Protein AF-0000000068941018 (afdb_homodimer)

Secondary structure (DSSP, 8-state):
---TTTT-PPPP-EEE-TTSTTPPPPP--TTT----HHHHHHHHHHHHHHHTTS---GGG--SEESEEE--TT--TT-TTSSS---HHHHHHHHHHHHHHHH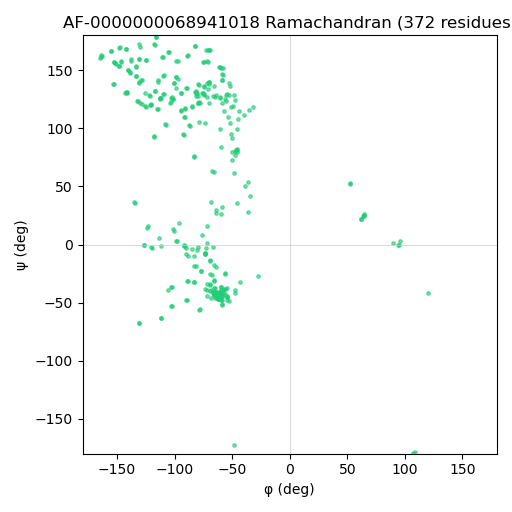HHHHT---EEEEEEEEEEEE--SEEEEEEEEEEETTTTEEEEEEEEEEEETTTEEEEEEEEEPP-TT-----S-------------/---TTTT-PPPP-EEE-TTSTTPPPPP--TTT----HHHHHHHHHHHHHHHTTS---GGG--SEESEEE--TT--TTGGGSSS---HHHHHHHHHHHHHHHHHHHHT---EEEEEEEEEEEE--SEEEEEEEEEEETTTTEEEEEEEEEEEETTTEEEEEEEEEPPPTT-----S-------------

Sequence (376 aa):
MVTRWNRWVEPAFLLWKPEDPDYERPVYDPEKAKFTAQEELDRMREQVNQSDGFDIDFDYYRCVFNYHRAYLDDGEFGEFGDEPETTEDFLKRLSQKSLEDYNLNEKRKFEFVRVVKSNFHFSAGLMFLITFEVIDPYDSEIKPFQARVRYLNDTFTEYVFCRPKPNAGVEYFGNAKTDVEKGFKKQRMVTRWNRWVEPAFLLWKPEDPDYERPVYDPEKAKFTAQEELDRMREQVNQSDGFDIDFDYYRCVFNYHRAYLDDGEFGEFGDEPETTEDFLKRLSQKSLEDYNLNEKRKFEFVRVVKSNFHFSAGLMFLITFEVIDPYDSEIKPFQARVRYLNDTFTEYVFCRPKPNAGVEYFGNAKTDVEKGFKKQR

pLDDT: mean 81.41, std 24.15, range [17.72, 98.62]

InterPro domains:
  IPR006462 Protein MS5 [PTHR31260] (37-171)
  IPR006525 Cystatin-related, plant [TIGR01638] (83-167)
  IPR046350 Cystatin superfamily [SSF54403] (83-154)

Nearest PDB structures (foldseek):
  6xg8-assembly1_A  TM=4.870E-01  e=1.181E+00  Acetivibrio thermocellus ATCC 27405
  8h2i-assembly1_bQ  TM=2.586E-01  e=3.454E+00  Paramecium bursaria Chlorella virus 1
  6ncl-assembly1_a5  TM=2.273E-01  e=2.415E+00  Paramecium bursaria Chlorella virus 1
  8ao0-assembly1_A  TM=5.640E-01  e=2.017E+00  synthetic construct
  6ncl-assembly1_a5  TM=3.817E-01  e=2.017E+00  Paramecium bursaria Chlorella virus 1

Radius of gyration: 23.77 Å; Cα contacts (8 Å, |Δi|>4): 647; chains: 2; bounding box: 55×66×74 Å

Structure (mmCIF, N/CA/C/O backbone):
data_AF-0000000068941018-model_v1
#
loop_
_entity.id
_entity.type
_entity.pdbx_description
1 polymer 'BnaC03g47000D protein'
#
loop_
_atom_site.group_PDB
_atom_site.id
_atom_site.type_symbol
_atom_site.label_atom_id
_atom_site.label_alt_id
_atom_site.label_comp_id
_atom_site.label_asym_id
_atom_site.label_entity_id
_atom_site.label_seq_id
_atom_site.pdbx_PDB_ins_code
_atom_site.Cartn_x
_atom_site.Cartn_y
_atom_site.Cartn_z
_atom_site.occupancy
_atom_site.B_iso_or_equiv
_atom_site.auth_seq_id
_atom_site.auth_comp_id
_atom_site.auth_asym_id
_atom_site.auth_atom_id
_atom_site.pdbx_PDB_model_num
ATOM 1 N N . MET A 1 1 ? 11.914 -6.258 18.5 1 17.72 1 MET A N 1
ATOM 2 C CA . MET A 1 1 ? 12.344 -5.879 17.156 1 17.72 1 MET A CA 1
ATOM 3 C C . MET A 1 1 ? 11.148 -5.504 16.297 1 17.72 1 MET A C 1
ATOM 5 O O . MET A 1 1 ? 10.172 -6.254 16.203 1 17.72 1 MET A O 1
ATOM 9 N N . VAL A 1 2 ? 10.656 -4.258 16.078 1 24.27 2 VAL A N 1
ATOM 10 C CA . VAL A 1 2 ? 9.484 -3.676 15.438 1 24.27 2 VAL A CA 1
ATOM 11 C C . VAL A 1 2 ? 9.328 -4.242 14.031 1 24.27 2 VAL A C 1
ATOM 13 O O . VAL A 1 2 ? 10.281 -4.223 13.242 1 24.27 2 VAL A O 1
ATOM 16 N N . THR A 1 3 ? 8.656 -5.164 13.711 1 28.23 3 THR A N 1
ATOM 17 C CA . THR A 1 3 ? 8.367 -5.801 12.43 1 28.23 3 THR A CA 1
ATOM 18 C C . THR A 1 3 ? 8.078 -4.754 11.359 1 28.23 3 THR A C 1
ATOM 20 O O . THR A 1 3 ? 7.344 -3.797 11.602 1 28.23 3 THR A O 1
ATOM 23 N N . ARG A 1 4 ? 8.969 -4.5 10.375 1 30.64 4 ARG A N 1
ATOM 24 C CA . ARG A 1 4 ? 9.352 -3.438 9.461 1 30.64 4 ARG A CA 1
ATOM 25 C C . ARG A 1 4 ? 8.156 -2.955 8.641 1 30.64 4 ARG A C 1
ATOM 27 O O . ARG A 1 4 ? 8.18 -1.851 8.094 1 30.64 4 ARG A O 1
ATOM 34 N N . TRP A 1 5 ? 7.305 -3.857 8.266 1 31.17 5 TRP A N 1
ATOM 35 C CA . TRP A 1 5 ? 6.414 -3.395 7.207 1 31.17 5 TRP A CA 1
ATOM 36 C C . TRP A 1 5 ? 5.406 -2.383 7.746 1 31.17 5 TRP A C 1
ATOM 38 O O . TRP A 1 5 ? 4.789 -1.641 6.977 1 31.17 5 TRP A O 1
ATOM 48 N N . ASN A 1 6 ? 4.707 -2.625 9.055 1 40.62 6 ASN A N 1
ATOM 49 C CA . ASN A 1 6 ? 3.684 -1.731 9.586 1 40.62 6 ASN A CA 1
ATOM 50 C C . ASN A 1 6 ? 4.082 -0.267 9.43 1 40.62 6 ASN A C 1
ATOM 52 O O . ASN A 1 6 ? 3.266 0.629 9.656 1 40.62 6 ASN A O 1
ATOM 56 N N . ARG A 1 7 ? 5.336 -0.063 9.508 1 43.78 7 ARG A N 1
ATOM 57 C CA . ARG A 1 7 ? 5.941 1.238 9.766 1 43.78 7 ARG A CA 1
ATOM 58 C C . ARG A 1 7 ? 6.109 2.031 8.477 1 43.78 7 ARG A C 1
ATOM 60 O O . ARG A 1 7 ? 6.641 3.145 8.492 1 43.78 7 ARG A O 1
ATOM 67 N N . TRP A 1 8 ? 5.754 1.367 7.285 1 57.47 8 TRP A N 1
ATOM 68 C CA . TRP A 1 8 ? 6.531 2.23 6.402 1 57.47 8 TRP A CA 1
ATOM 69 C C . TRP A 1 8 ? 5.633 2.916 5.379 1 57.47 8 TRP A C 1
ATOM 71 O O . TRP A 1 8 ? 4.539 2.43 5.082 1 57.47 8 TRP A O 1
ATOM 81 N N . VAL A 1 9 ? 5.59 3.947 5.363 1 76.25 9 VAL A N 1
ATOM 82 C CA . VAL A 1 9 ? 5.125 4.77 4.25 1 76.25 9 VAL A CA 1
ATOM 83 C C . VAL A 1 9 ? 5.953 4.469 3.002 1 76.25 9 VAL A C 1
ATOM 85 O O . VAL A 1 9 ? 7.02 3.857 3.092 1 76.25 9 VAL A O 1
ATOM 88 N N . GLU A 1 10 ? 5.312 4.676 1.894 1 82.12 10 GLU A N 1
ATOM 89 C CA . GLU A 1 10 ? 6.047 4.543 0.638 1 82.12 10 GLU A CA 1
ATOM 90 C C . GLU A 1 10 ? 7.32 5.379 0.651 1 82.12 10 GLU A C 1
ATOM 92 O O . GLU A 1 10 ? 7.328 6.504 1.16 1 82.12 10 GLU A O 1
ATOM 97 N N . PRO A 1 11 ? 8.359 4.688 0.135 1 82.81 11 PRO A N 1
ATOM 98 C CA . PRO A 1 11 ? 9.5 5.578 -0.097 1 82.81 11 PRO A CA 1
ATOM 99 C C . PRO A 1 11 ? 9.172 6.707 -1.073 1 82.81 11 PRO A C 1
ATOM 101 O O . PRO A 1 11 ? 8.328 6.539 -1.958 1 82.81 11 PRO A O 1
ATOM 104 N N . ALA A 1 12 ? 9.906 7.766 -0.828 1 90.94 12 ALA A N 1
ATOM 105 C CA . ALA A 1 12 ? 9.742 8.867 -1.772 1 90.94 12 ALA A CA 1
ATOM 106 C C . ALA A 1 12 ? 10.336 8.516 -3.133 1 90.94 12 ALA A C 1
ATOM 108 O O . ALA A 1 12 ? 11.398 7.902 -3.213 1 90.94 12 ALA A O 1
ATOM 109 N N . PHE A 1 13 ? 9.625 8.922 -4.133 1 90.62 13 PHE A N 1
ATOM 110 C CA . PHE A 1 13 ? 10.164 8.766 -5.477 1 90.62 13 PHE A CA 1
ATOM 111 C C . PHE A 1 13 ? 9.719 9.914 -6.379 1 90.62 13 PHE A C 1
ATOM 113 O O . PHE A 1 13 ? 8.734 10.594 -6.086 1 90.62 13 PHE A O 1
ATOM 120 N N . LEU A 1 14 ? 10.484 10.117 -7.398 1 92.19 14 LEU A N 1
ATOM 121 C CA . LEU A 1 14 ? 10.289 11.242 -8.312 1 92.19 14 LEU A CA 1
ATOM 122 C C . LEU A 1 14 ? 9.203 10.922 -9.336 1 92.19 14 LEU A C 1
ATOM 124 O O . LEU A 1 14 ? 9.188 9.836 -9.914 1 92.19 14 LEU A O 1
ATOM 128 N N . LEU A 1 15 ? 8.258 11.859 -9.523 1 90.06 15 LEU A N 1
ATOM 129 C CA . LEU A 1 15 ? 7.234 11.734 -10.555 1 90.06 15 LEU A CA 1
ATOM 130 C C . LEU A 1 15 ? 7.551 12.617 -11.75 1 90.06 15 LEU A C 1
ATOM 132 O O . LEU A 1 15 ? 7.578 12.148 -12.891 1 90.06 15 LEU A O 1
ATOM 136 N N . TRP A 1 16 ? 7.777 13.945 -11.398 1 91.69 16 TRP A N 1
ATOM 137 C CA . TRP A 1 16 ? 8.078 14.891 -12.477 1 91.69 16 TRP A CA 1
ATOM 138 C C . TRP A 1 16 ? 9.195 15.844 -12.062 1 91.69 16 TRP A C 1
ATOM 140 O O . TRP A 1 16 ? 9.273 16.266 -10.906 1 91.69 16 TRP A O 1
ATOM 150 N N . LYS A 1 17 ? 9.953 16.203 -13.109 1 93.62 17 LYS A N 1
ATOM 151 C CA . LYS A 1 17 ? 10.93 17.281 -13.016 1 93.62 17 LYS A CA 1
ATOM 152 C C . LYS A 1 17 ? 10.484 18.5 -13.828 1 93.62 17 LYS A C 1
ATOM 154 O O . LYS A 1 17 ? 9.617 18.391 -14.695 1 93.62 17 LYS A O 1
ATOM 159 N N . PRO A 1 18 ? 11.109 19.625 -13.477 1 93.25 18 PRO A N 1
ATOM 160 C CA . PRO A 1 18 ? 10.695 20.844 -14.172 1 93.25 18 PRO A CA 1
ATOM 161 C C . PRO A 1 18 ? 10.828 20.719 -15.688 1 93.25 18 PRO A C 1
ATOM 163 O O . PRO A 1 18 ? 10.047 21.328 -16.422 1 93.25 18 PRO A O 1
ATOM 166 N N . GLU A 1 19 ? 11.664 19.891 -16.188 1 93.5 19 GLU A N 1
ATOM 167 C CA . GLU A 1 19 ? 11.914 19.781 -17.625 1 93.5 19 GLU A CA 1
ATOM 168 C C . GLU A 1 19 ? 10.969 18.797 -18.281 1 93.5 19 GLU A C 1
ATOM 170 O O . GLU A 1 19 ? 10.914 18.703 -19.516 1 93.5 19 GLU A O 1
ATOM 175 N N . ASP A 1 20 ? 10.25 18.078 -17.516 1 92.5 20 ASP A N 1
ATOM 176 C CA . ASP A 1 20 ? 9.383 17.047 -18.062 1 92.5 20 ASP A CA 1
ATOM 177 C C . ASP A 1 20 ? 8.141 17.656 -18.719 1 92.5 20 ASP A C 1
ATOM 179 O O . ASP A 1 20 ? 7.656 18.703 -18.281 1 92.5 20 ASP A O 1
ATOM 183 N N . PRO A 1 21 ? 7.617 16.812 -19.625 1 87.69 21 PRO A N 1
ATOM 184 C CA . PRO A 1 21 ? 6.348 17.266 -20.203 1 87.69 21 PRO A CA 1
ATOM 185 C C . PRO A 1 21 ? 5.191 17.188 -19.203 1 87.69 21 PRO A C 1
ATOM 187 O O . PRO A 1 21 ? 5.188 16.344 -18.312 1 87.69 21 PRO A O 1
ATOM 190 N N . ASP A 1 22 ? 4.398 18.141 -19.062 1 86.25 22 ASP A N 1
ATOM 191 C CA . ASP A 1 22 ? 3.186 18.156 -18.25 1 86.25 22 ASP A CA 1
ATOM 192 C C . ASP A 1 22 ? 3.484 18.609 -16.828 1 86.25 22 ASP A C 1
ATOM 194 O O . ASP A 1 22 ? 2.674 18.406 -15.922 1 86.25 22 ASP A O 1
ATOM 198 N N . TYR A 1 23 ? 4.812 18.922 -16.656 1 90.88 23 TYR A N 1
ATOM 199 C CA . TYR A 1 23 ? 5.207 19.438 -15.359 1 90.88 23 TYR A CA 1
ATOM 200 C C . TYR A 1 23 ? 4.293 20.578 -14.914 1 90.88 23 TYR A C 1
ATOM 202 O O . TYR A 1 23 ? 4.105 21.547 -15.648 1 90.88 23 TYR A O 1
ATOM 210 N N . GLU A 1 24 ? 3.611 20.328 -13.75 1 89.31 24 GLU A N 1
ATOM 211 C CA . GLU A 1 24 ? 2.902 21.391 -13.055 1 89.31 24 GLU A CA 1
ATOM 212 C C . GLU A 1 24 ? 3.672 21.859 -11.82 1 89.31 24 GLU A C 1
ATOM 214 O O . GLU A 1 24 ? 3.908 21.062 -10.906 1 89.31 24 GLU A O 1
ATOM 219 N N . ARG A 1 25 ? 3.93 23.016 -11.844 1 89.75 25 ARG A N 1
ATOM 220 C CA . ARG A 1 25 ? 4.766 23.578 -10.789 1 89.75 25 ARG A CA 1
ATOM 221 C C . ARG A 1 25 ? 4.059 23.5 -9.438 1 89.75 25 ARG A C 1
ATOM 223 O O . ARG A 1 25 ? 2.959 24.031 -9.281 1 89.75 25 ARG A O 1
ATOM 230 N N . PRO A 1 26 ? 4.77 22.922 -8.5 1 90.56 26 PRO A N 1
ATOM 231 C CA . PRO A 1 26 ? 4.207 22.969 -7.145 1 90.56 26 PRO A CA 1
ATOM 232 C C . PRO A 1 26 ? 4.5 24.281 -6.422 1 90.56 26 PRO A C 1
ATOM 234 O O . PRO A 1 26 ? 5.215 25.125 -6.949 1 90.56 26 PRO A O 1
ATOM 237 N N . VAL A 1 27 ? 3.859 24.438 -5.273 1 89.94 27 VAL A N 1
ATOM 238 C CA . VAL A 1 27 ? 4.145 25.594 -4.434 1 89.94 27 VAL A CA 1
ATOM 239 C C . VAL A 1 27 ? 5.445 25.375 -3.668 1 89.94 27 VAL A C 1
ATOM 241 O O . VAL A 1 27 ? 5.594 24.359 -2.963 1 89.94 27 VAL A O 1
ATOM 244 N N . TYR A 1 28 ? 6.391 26.328 -3.906 1 92.94 28 TYR A N 1
ATOM 245 C CA . TYR A 1 28 ? 7.637 26.25 -3.152 1 92.94 28 TYR A CA 1
ATOM 246 C C . TYR A 1 28 ? 8.211 27.625 -2.889 1 92.94 28 TYR A C 1
ATOM 248 O O . TYR A 1 28 ? 7.723 28.625 -3.428 1 92.94 28 TYR A O 1
ATOM 256 N N . ASP A 1 29 ? 9.234 27.703 -2.029 1 94.88 29 ASP A N 1
ATOM 257 C CA . ASP A 1 29 ? 10.016 28.906 -1.743 1 94.88 29 ASP A CA 1
ATOM 258 C C . ASP A 1 29 ? 11.234 29 -2.658 1 94.88 29 ASP A C 1
ATOM 260 O O . ASP A 1 29 ? 12.164 28.203 -2.539 1 94.88 29 ASP A O 1
ATOM 264 N N . PRO A 1 30 ? 11.305 30.031 -3.504 1 94.12 30 PRO A N 1
ATOM 265 C CA . PRO A 1 30 ? 12.422 30.125 -4.449 1 94.12 30 PRO A CA 1
ATOM 266 C C . PRO A 1 30 ? 13.773 30.297 -3.752 1 94.12 30 PRO A C 1
ATOM 268 O O . PRO A 1 30 ? 14.805 29.938 -4.312 1 94.12 30 PRO A O 1
ATOM 271 N N . GLU A 1 31 ? 13.766 30.703 -2.59 1 95.44 31 GLU A N 1
ATOM 272 C CA . GLU A 1 31 ? 15.016 30.875 -1.852 1 95.44 31 GLU A CA 1
ATOM 273 C C . GLU A 1 31 ? 15.508 29.547 -1.283 1 95.44 31 GLU A C 1
ATOM 275 O O . GLU A 1 31 ? 16.688 29.391 -0.978 1 95.44 31 GLU A O 1
ATOM 280 N N . LYS A 1 32 ? 14.609 28.562 -1.2 1 94.38 32 LYS A N 1
ATOM 281 C CA . LYS A 1 32 ? 14.945 27.266 -0.626 1 94.38 32 LYS A CA 1
ATOM 282 C C . LYS A 1 32 ? 15.164 26.219 -1.718 1 94.38 32 LYS A C 1
ATOM 284 O O . LYS A 1 32 ? 16.062 25.375 -1.606 1 94.38 32 LYS A O 1
ATOM 289 N N . ALA A 1 33 ? 14.422 26.344 -2.674 1 93.12 33 ALA A N 1
ATOM 290 C CA . ALA A 1 33 ? 14.367 25.312 -3.703 1 93.12 33 ALA A CA 1
ATOM 291 C C . ALA A 1 33 ? 15.492 25.484 -4.719 1 93.12 33 ALA A C 1
ATOM 293 O O . ALA A 1 33 ? 15.25 25.938 -5.844 1 93.12 33 ALA A O 1
ATOM 294 N N . LYS A 1 34 ? 16.75 25.125 -4.371 1 93.81 34 LYS A N 1
ATOM 295 C CA . LYS A 1 34 ? 17.922 25.375 -5.203 1 93.81 34 LYS A CA 1
ATOM 296 C C . LYS A 1 34 ? 18.672 24.062 -5.492 1 93.81 34 LYS A C 1
ATOM 298 O O . LYS A 1 34 ? 19.781 24.094 -6.031 1 93.81 34 LYS A O 1
ATOM 303 N N . PHE A 1 35 ? 18.062 22.969 -5.23 1 95.5 35 PHE A N 1
ATOM 304 C CA . PHE A 1 35 ? 18.734 21.688 -5.32 1 95.5 35 PHE A CA 1
ATOM 305 C C . PHE A 1 35 ? 18.453 21.016 -6.664 1 95.5 35 PHE A C 1
ATOM 307 O O . PHE A 1 35 ? 17.484 21.359 -7.344 1 95.5 35 PHE A O 1
ATOM 314 N N . THR A 1 36 ? 19.375 20.094 -6.996 1 96.44 36 THR A N 1
ATOM 315 C CA . THR A 1 36 ? 19.109 19.234 -8.141 1 96.44 36 THR A CA 1
ATOM 316 C C . THR A 1 36 ? 17.984 18.25 -7.82 1 96.44 36 THR A C 1
ATOM 318 O O . THR A 1 36 ? 17.625 18.062 -6.656 1 96.44 36 THR A O 1
ATOM 321 N N . ALA A 1 37 ? 17.531 17.641 -8.844 1 95.06 37 ALA A N 1
ATOM 322 C CA . ALA A 1 37 ? 16.453 16.672 -8.672 1 95.06 37 ALA A CA 1
ATOM 323 C C . ALA A 1 37 ? 16.875 15.547 -7.727 1 95.06 37 ALA A C 1
ATOM 325 O O . ALA A 1 37 ? 16.094 15.109 -6.875 1 95.06 37 ALA A O 1
ATOM 326 N N . GLN A 1 38 ? 18.062 15.18 -7.902 1 96.06 38 GLN A N 1
ATOM 327 C CA . GLN A 1 38 ? 18.562 14.094 -7.055 1 96.06 38 GLN A CA 1
ATOM 328 C C . GLN A 1 38 ? 18.703 14.555 -5.605 1 96.06 38 GLN A C 1
ATOM 330 O O . GLN A 1 38 ? 18.344 13.82 -4.68 1 96.06 38 GLN A O 1
ATOM 335 N N . GLU A 1 39 ? 19.125 15.672 -5.426 1 97.56 39 GLU A N 1
ATOM 336 C CA . GLU A 1 39 ? 19.25 16.219 -4.078 1 97.56 39 GLU A CA 1
ATOM 337 C C . GLU A 1 39 ? 17.891 16.391 -3.42 1 97.56 39 GLU A C 1
ATOM 339 O O . GLU A 1 39 ? 17.734 16.172 -2.217 1 97.56 39 GLU A O 1
ATOM 344 N N . GLU A 1 40 ? 16.938 16.875 -4.176 1 97.62 40 GLU A N 1
ATOM 345 C CA . GLU A 1 40 ? 15.586 16.984 -3.662 1 97.62 40 GLU A CA 1
ATOM 346 C C . GLU A 1 40 ? 15.039 15.633 -3.232 1 97.62 40 GLU A C 1
ATOM 348 O O . GLU A 1 40 ? 14.43 15.508 -2.168 1 97.62 40 GLU A O 1
ATOM 353 N N . LEU A 1 41 ? 15.266 14.672 -4.008 1 95.88 41 LEU A N 1
ATOM 354 C CA . LEU A 1 41 ? 14.812 13.328 -3.682 1 95.88 41 LEU A CA 1
ATOM 355 C C . LEU A 1 41 ? 15.461 12.828 -2.395 1 95.88 41 LEU A C 1
ATOM 357 O O . LEU A 1 41 ? 14.773 12.297 -1.518 1 95.88 41 LEU A O 1
ATOM 361 N N . ASP A 1 42 ? 16.719 13.016 -2.305 1 96.06 42 ASP A N 1
ATOM 362 C CA . ASP A 1 42 ? 17.438 12.578 -1.111 1 96.06 42 ASP A CA 1
ATOM 363 C C . ASP A 1 42 ? 16.906 13.273 0.137 1 96.06 42 ASP A C 1
ATOM 365 O O . ASP A 1 42 ? 16.734 12.648 1.185 1 96.06 42 ASP A O 1
ATOM 369 N N . ARG A 1 43 ? 16.672 14.484 0 1 96.88 43 ARG A N 1
ATOM 370 C CA . ARG A 1 43 ? 16.156 15.266 1.118 1 96.88 43 ARG A CA 1
ATOM 371 C C . ARG A 1 43 ? 14.766 14.789 1.521 1 96.88 43 ARG A C 1
ATOM 373 O O . ARG A 1 43 ? 14.469 14.656 2.711 1 96.88 43 ARG A O 1
ATOM 380 N N . MET A 1 44 ? 13.977 14.602 0.55 1 95.94 44 MET A N 1
ATOM 381 C CA . MET A 1 44 ? 12.633 14.109 0.869 1 95.94 44 MET A CA 1
ATOM 382 C C . MET A 1 44 ? 12.703 12.742 1.534 1 95.94 44 MET A C 1
ATOM 384 O O . MET A 1 44 ? 12 12.492 2.52 1 95.94 44 MET A O 1
ATOM 388 N N . ARG A 1 45 ? 13.477 11.898 1.013 1 92.69 45 ARG A N 1
ATOM 389 C CA . ARG A 1 45 ? 13.633 10.578 1.608 1 92.69 45 ARG A CA 1
ATOM 390 C C . ARG A 1 45 ? 14.078 10.68 3.062 1 92.69 45 ARG A C 1
ATOM 392 O O . ARG A 1 45 ? 13.586 9.953 3.924 1 92.69 45 ARG A O 1
ATOM 399 N N . GLU A 1 46 ? 15 11.562 3.301 1 94 46 GLU A N 1
ATOM 400 C CA . GLU A 1 46 ? 15.461 11.781 4.668 1 94 46 GLU A CA 1
ATOM 401 C C . GLU A 1 46 ? 14.328 12.25 5.566 1 94 46 GLU A C 1
ATOM 403 O O . GLU A 1 46 ? 14.133 11.727 6.664 1 94 46 GLU A O 1
ATOM 408 N N . GLN A 1 47 ? 13.609 13.172 5.117 1 94.12 47 GLN A N 1
ATOM 409 C CA . GLN A 1 47 ? 12.5 13.711 5.902 1 94.12 47 GLN A CA 1
ATOM 410 C C . GLN A 1 47 ? 11.422 12.656 6.133 1 94.12 47 GLN A C 1
ATOM 412 O O . GLN A 1 47 ? 10.867 12.562 7.23 1 94.12 47 GLN A O 1
ATOM 417 N N . VAL A 1 48 ? 11.133 11.898 5.137 1 92.19 48 VAL A N 1
ATOM 418 C CA . VAL A 1 48 ? 10.148 10.828 5.254 1 92.19 48 VAL A CA 1
ATOM 419 C C . VAL A 1 48 ? 10.625 9.805 6.281 1 92.19 48 VAL A C 1
ATOM 421 O O . VAL A 1 48 ? 9.867 9.406 7.168 1 92.19 48 VAL A O 1
ATOM 424 N N . ASN A 1 49 ? 11.812 9.43 6.195 1 87.75 49 ASN A N 1
ATOM 425 C CA . ASN A 1 49 ? 12.352 8.422 7.098 1 87.75 49 ASN A CA 1
ATOM 426 C C . ASN A 1 49 ? 12.383 8.914 8.539 1 87.75 49 ASN A C 1
ATOM 428 O O . ASN A 1 49 ? 12.117 8.148 9.469 1 87.75 49 ASN A O 1
ATOM 432 N N . GLN A 1 50 ? 12.688 10.156 8.727 1 88.12 50 GLN A N 1
ATOM 433 C CA . GLN A 1 50 ? 12.852 10.703 10.062 1 88.12 50 GLN A CA 1
ATOM 434 C C . GLN A 1 50 ? 11.5 10.945 10.734 1 88.12 50 GLN A C 1
ATOM 436 O O . GLN A 1 50 ? 11.406 10.945 11.961 1 88.12 50 GLN A O 1
ATOM 441 N N . SER A 1 51 ? 10.5 11.078 9.961 1 91.56 51 SER A N 1
ATOM 442 C CA . SER A 1 51 ? 9.242 11.516 10.547 1 91.56 51 SER A CA 1
ATOM 443 C C . SER A 1 51 ? 8.102 10.562 10.203 1 91.56 51 SER A C 1
ATOM 445 O O . SER A 1 51 ? 6.938 10.859 10.461 1 91.56 51 SER A O 1
ATOM 447 N N . ASP A 1 52 ? 8.438 9.547 9.461 1 88.69 52 ASP A N 1
ATOM 448 C CA . ASP A 1 52 ? 7.43 8.625 8.938 1 88.69 52 ASP A CA 1
ATOM 449 C C . ASP A 1 52 ? 6.488 9.328 7.969 1 88.69 52 ASP A C 1
ATOM 451 O O . ASP A 1 52 ? 5.293 9.031 7.93 1 88.69 52 ASP A O 1
ATOM 455 N N . GLY A 1 53 ? 7.012 10.359 7.395 1 93 53 GLY A N 1
ATOM 456 C CA . GLY A 1 53 ? 6.277 11.039 6.34 1 93 53 GLY A CA 1
ATOM 457 C C . GLY A 1 53 ? 5.469 12.219 6.844 1 93 53 GLY A C 1
ATOM 458 O O . GLY A 1 53 ? 4.906 12.977 6.047 1 93 53 GLY A O 1
ATOM 459 N N . PHE A 1 54 ? 5.512 12.469 8.125 1 95.62 54 PHE A N 1
ATOM 460 C CA . PHE A 1 54 ? 4.617 13.477 8.688 1 95.62 54 PHE A CA 1
ATOM 461 C C . PHE A 1 54 ? 5.195 14.875 8.523 1 95.62 54 PHE A C 1
ATOM 463 O O . PHE A 1 54 ? 4.453 15.852 8.453 1 95.62 54 PHE A O 1
ATOM 470 N N . ASP A 1 55 ? 6.473 14.961 8.555 1 95.5 55 ASP A N 1
ATOM 471 C CA . ASP A 1 55 ? 7.121 16.266 8.539 1 95.5 55 ASP A CA 1
ATOM 472 C C . ASP A 1 55 ? 8 16.438 7.305 1 95.5 55 ASP A C 1
ATOM 474 O O . ASP A 1 55 ? 9.188 16.094 7.328 1 95.5 55 ASP A O 1
ATOM 478 N N . ILE A 1 56 ? 7.406 17 6.293 1 96.38 56 ILE A N 1
ATOM 479 C CA . ILE A 1 56 ? 8.094 17.281 5.039 1 96.38 56 ILE A CA 1
ATOM 480 C C . ILE A 1 56 ? 8.023 18.781 4.73 1 96.38 56 ILE A C 1
ATOM 482 O O . ILE A 1 56 ? 6.941 19.375 4.777 1 96.38 56 ILE A O 1
ATOM 486 N N . ASP A 1 57 ? 9.125 19.328 4.484 1 96.56 57 ASP A N 1
ATOM 487 C CA . ASP A 1 57 ? 9.164 20.734 4.094 1 96.56 57 ASP A CA 1
ATOM 488 C C . ASP A 1 57 ? 9.117 20.891 2.574 1 96.56 57 ASP A C 1
ATOM 490 O O . ASP A 1 57 ? 10.156 20.969 1.921 1 96.56 57 ASP A O 1
ATOM 494 N N . PHE A 1 58 ? 7.98 21.078 2.084 1 96.75 58 PHE A N 1
ATOM 495 C CA . PHE A 1 58 ? 7.746 21.047 0.645 1 96.75 58 PHE A CA 1
ATOM 496 C C . PHE A 1 58 ? 8.305 22.312 -0.013 1 96.75 58 PHE A C 1
ATOM 498 O O . PHE A 1 58 ? 8.414 22.375 -1.238 1 96.75 58 PHE A O 1
ATOM 505 N N . ASP A 1 59 ? 8.719 23.234 0.786 1 95.56 59 ASP A N 1
ATOM 506 C CA . ASP A 1 59 ? 9.219 24.5 0.248 1 95.56 59 ASP A CA 1
ATOM 507 C C . ASP A 1 59 ? 10.547 24.297 -0.477 1 95.56 59 ASP A C 1
ATOM 509 O O . ASP A 1 59 ? 10.984 25.172 -1.233 1 95.56 59 ASP A O 1
ATOM 513 N N . TYR A 1 60 ? 11.141 23.156 -0.261 1 95.5 60 TYR A N 1
ATOM 514 C CA . TYR A 1 60 ? 12.453 22.891 -0.839 1 95.5 60 TYR A CA 1
ATOM 515 C C . TYR A 1 60 ? 12.32 22.234 -2.213 1 95.5 60 TYR A C 1
ATOM 517 O O . TYR A 1 60 ? 13.32 22 -2.896 1 95.5 60 TYR A O 1
ATOM 525 N N . TYR A 1 61 ? 11.109 21.969 -2.67 1 96.75 61 TYR A N 1
ATOM 526 C CA . TYR A 1 61 ? 11.016 21.016 -3.777 1 96.75 61 TYR A CA 1
ATOM 527 C C . TYR A 1 61 ? 10.352 21.656 -4.988 1 96.75 61 TYR A C 1
ATOM 529 O O . TYR A 1 61 ? 9.172 22.031 -4.934 1 96.75 61 TYR A O 1
ATOM 537 N N . ARG A 1 62 ? 11.109 21.672 -6.078 1 96.62 62 ARG A N 1
ATOM 538 C CA . ARG A 1 62 ? 10.555 22.031 -7.379 1 96.62 62 ARG A CA 1
ATOM 539 C C . ARG A 1 62 ? 9.992 20.797 -8.094 1 96.62 62 ARG A C 1
ATOM 541 O O . ARG A 1 62 ? 9.055 20.922 -8.891 1 96.62 62 ARG A O 1
ATOM 548 N N . CYS A 1 63 ? 10.586 19.719 -7.836 1 96.5 63 CYS A N 1
ATOM 549 C CA . CYS A 1 63 ? 10.133 18.469 -8.414 1 96.5 63 CYS A CA 1
ATOM 550 C C . CYS A 1 63 ? 8.82 18.016 -7.785 1 96.5 63 CYS A C 1
ATOM 552 O O . CYS A 1 63 ? 8.477 18.453 -6.688 1 96.5 63 CYS A O 1
ATOM 554 N N . VAL A 1 64 ? 8.117 17.188 -8.531 1 94.56 64 VAL A N 1
ATOM 555 C CA . VAL A 1 64 ? 6.898 16.562 -8.031 1 94.56 64 VAL A CA 1
ATOM 556 C C . VAL A 1 64 ? 7.191 15.125 -7.621 1 94.56 64 VAL A C 1
ATOM 558 O O . VAL A 1 64 ? 7.742 14.352 -8.406 1 94.56 64 VAL A O 1
ATOM 561 N N . PHE A 1 65 ? 6.852 14.812 -6.391 1 94.56 65 PHE A N 1
ATOM 562 C CA . PHE A 1 65 ? 7.066 13.477 -5.844 1 94.56 65 PHE A CA 1
ATOM 563 C C . PHE A 1 65 ? 5.738 12.812 -5.492 1 94.56 65 PHE A C 1
ATOM 565 O O . PHE A 1 65 ? 4.672 13.398 -5.703 1 94.56 65 PHE A O 1
ATOM 572 N N . ASN A 1 66 ? 5.844 11.531 -4.996 1 91.75 66 ASN A N 1
ATOM 573 C CA . ASN A 1 66 ? 4.629 10.828 -4.609 1 91.75 66 ASN A CA 1
ATOM 574 C C . ASN A 1 66 ? 4.055 11.375 -3.305 1 91.75 66 ASN A C 1
ATOM 576 O O . ASN A 1 66 ? 2.943 11.016 -2.914 1 91.75 66 ASN A O 1
ATOM 580 N N . TYR A 1 67 ? 4.734 12.25 -2.625 1 95.06 67 TYR A N 1
ATOM 581 C CA . TYR A 1 67 ? 4.242 12.93 -1.433 1 95.06 67 TYR A CA 1
ATOM 582 C C . TYR A 1 67 ? 3.766 14.344 -1.766 1 95.06 67 TYR A C 1
ATOM 584 O O . TYR A 1 67 ? 4.422 15.062 -2.521 1 95.06 67 TYR A O 1
ATOM 592 N N . HIS A 1 68 ? 2.627 14.672 -1.119 1 94.56 68 HIS A N 1
ATOM 593 C CA . HIS A 1 68 ? 2.035 15.984 -1.329 1 94.56 68 HIS A CA 1
ATOM 594 C C . HIS A 1 68 ? 1.484 16.562 -0.027 1 94.56 68 HIS A C 1
ATOM 596 O O . HIS A 1 68 ? 1.084 15.805 0.865 1 94.56 68 HIS A O 1
ATOM 602 N N . ARG A 1 69 ? 1.541 17.828 -0.03 1 94.5 69 ARG A N 1
ATOM 603 C CA . ARG A 1 69 ? 0.837 18.516 1.044 1 94.5 69 ARG A CA 1
ATOM 604 C C . ARG A 1 69 ? -0.672 18.484 0.828 1 94.5 69 ARG A C 1
ATOM 606 O O . ARG A 1 69 ? -1.148 18.656 -0.296 1 94.5 69 ARG A O 1
ATOM 613 N N . ALA A 1 70 ? -1.395 18.203 1.899 1 94.31 70 ALA A N 1
ATOM 614 C CA . ALA A 1 70 ? -2.844 18.375 1.856 1 94.31 70 ALA A CA 1
ATOM 615 C C . ALA A 1 70 ? -3.242 19.766 2.324 1 94.31 70 ALA A C 1
ATOM 617 O O . ALA A 1 70 ? -3.188 20.062 3.52 1 94.31 70 ALA A O 1
ATOM 618 N N . TYR A 1 71 ? -3.688 20.547 1.426 1 92.5 71 TYR A N 1
ATOM 619 C CA . TYR A 1 71 ? -4.102 21.891 1.795 1 92.5 71 TYR A CA 1
ATOM 620 C C . TYR A 1 71 ? -5.492 21.891 2.418 1 92.5 71 TYR A C 1
ATOM 622 O O . TYR 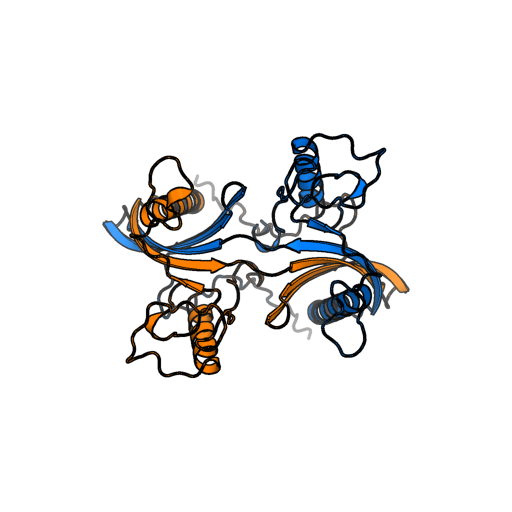A 1 71 ? -6.461 21.469 1.785 1 92.5 71 TYR A O 1
ATOM 630 N N . LEU A 1 72 ? -5.555 22.359 3.572 1 93.19 72 LEU A N 1
ATOM 631 C CA . LEU A 1 72 ? -6.758 22.234 4.391 1 93.19 72 LEU A CA 1
ATOM 632 C C . LEU A 1 72 ? -7.914 23.016 3.779 1 93.19 72 LEU A C 1
ATOM 634 O O . LEU A 1 72 ? -9.062 22.578 3.846 1 93.19 72 LEU A O 1
ATOM 638 N N . ASP A 1 73 ? -7.652 24.078 3.109 1 89 73 ASP A N 1
ATOM 639 C CA . ASP A 1 73 ? -8.703 24.953 2.605 1 89 73 ASP A CA 1
ATOM 640 C C . ASP A 1 73 ? -9.125 24.562 1.194 1 89 73 ASP A C 1
ATOM 642 O O . ASP A 1 73 ? -10.078 25.109 0.647 1 89 73 ASP A O 1
ATOM 646 N N . ASP A 1 74 ? -8.508 23.547 0.672 1 84.25 74 ASP A N 1
ATOM 647 C CA . ASP A 1 74 ? -8.844 23.141 -0.689 1 84.25 74 ASP A CA 1
ATOM 648 C C . ASP A 1 74 ? -9.977 22.125 -0.69 1 84.25 74 ASP A C 1
ATOM 650 O O . ASP A 1 74 ? -10.336 21.594 0.359 1 84.25 74 ASP A O 1
ATOM 654 N N . GLY A 1 75 ? -10.586 21.969 -1.827 1 79.44 75 GLY A N 1
ATOM 655 C CA . GLY A 1 75 ? -11.695 21.047 -1.953 1 79.44 75 GLY A CA 1
ATOM 656 C C . GLY A 1 75 ? -11.305 19.734 -2.596 1 79.44 75 GLY A C 1
ATOM 657 O O . GLY A 1 75 ? -12.164 18.969 -3.049 1 79.44 75 GLY A O 1
ATOM 658 N N . GLU A 1 76 ? -10.078 19.516 -2.695 1 78.75 76 GLU A N 1
ATOM 659 C CA . GLU A 1 76 ? -9.555 18.391 -3.453 1 78.75 76 GLU A CA 1
ATOM 660 C C . GLU A 1 76 ? -10.133 17.078 -2.938 1 78.75 76 GLU A C 1
ATOM 662 O O . GLU A 1 76 ? -10.438 16.172 -3.723 1 78.75 76 GLU A O 1
ATOM 667 N N . PHE A 1 77 ? -10.281 16.984 -1.649 1 78.81 77 PHE A N 1
ATOM 668 C CA . PHE A 1 77 ? -10.711 15.711 -1.073 1 78.81 77 PHE A CA 1
ATOM 669 C C . PHE A 1 77 ? -12.094 15.836 -0.454 1 78.81 77 PHE A C 1
ATOM 671 O O . PHE A 1 77 ? -12.602 14.883 0.145 1 78.81 77 PHE A O 1
ATOM 678 N N . GLY A 1 78 ? -12.75 16.922 -0.589 1 64.31 78 GLY A N 1
ATOM 679 C CA . GLY A 1 78 ? -14.055 17.188 -0.007 1 64.31 78 GLY A CA 1
ATOM 680 C C . GLY A 1 78 ? -15.203 16.578 -0.792 1 64.31 78 GLY A C 1
ATOM 681 O O . GLY A 1 78 ? -16.359 16.641 -0.368 1 64.31 78 GLY A O 1
ATOM 682 N N . GLU A 1 79 ? -15.086 15.93 -1.973 1 58.62 79 GLU A N 1
ATOM 683 C CA . GLU A 1 79 ? -16.219 15.695 -2.863 1 58.62 79 GLU A CA 1
ATOM 684 C C . GLU A 1 79 ? -17.156 14.633 -2.289 1 58.62 79 GLU A C 1
ATOM 686 O O . GLU A 1 79 ? -18.156 14.281 -2.916 1 58.62 79 GLU A O 1
ATOM 691 N N . PHE A 1 80 ? -17 14.078 -1.247 1 51.75 80 PHE A N 1
ATOM 692 C CA . PHE A 1 80 ? -17.797 12.875 -1.051 1 51.75 80 PHE A CA 1
ATOM 693 C C . PHE A 1 80 ? -19.203 13.234 -0.564 1 51.75 80 PHE A C 1
ATOM 695 O O . PHE A 1 80 ? -20.094 12.383 -0.546 1 51.75 80 PHE A O 1
ATOM 702 N N . GLY A 1 81 ? -19.516 14.57 -0.168 1 48 81 GLY A N 1
ATOM 703 C CA . GLY A 1 81 ? -20.859 14.828 0.31 1 48 81 GLY A CA 1
ATOM 704 C C . GLY A 1 81 ? -21.516 16.016 -0.366 1 48 81 GLY A C 1
ATOM 705 O O . GLY A 1 81 ? -20.953 16.594 -1.298 1 48 81 GLY A O 1
ATOM 706 N N . ASP A 1 82 ? -22.891 16.203 -0.125 1 51.5 82 ASP A N 1
ATOM 707 C CA . ASP A 1 82 ? -23.812 17.25 -0.591 1 51.5 82 ASP A CA 1
ATOM 708 C C . ASP A 1 82 ? -23.219 18.641 -0.4 1 51.5 82 ASP A C 1
ATOM 710 O O . ASP A 1 82 ? -23.672 19.609 -1.006 1 51.5 82 ASP A O 1
ATOM 714 N N . GLU A 1 83 ? -22.656 18.766 0.663 1 55.88 83 GLU A N 1
ATOM 715 C CA . GLU A 1 83 ? -22 20.062 0.868 1 55.88 83 GLU A CA 1
ATOM 716 C C . GLU A 1 83 ? -20.516 19.984 0.58 1 55.88 83 GLU A C 1
ATOM 718 O O . GLU A 1 83 ? -19.891 18.938 0.807 1 55.88 83 GLU A O 1
ATOM 723 N N . PRO A 1 84 ? -20.047 20.984 -0.155 1 63.12 84 PRO A N 1
ATOM 724 C CA . PRO A 1 84 ? -18.641 20.969 -0.555 1 63.12 84 PRO A CA 1
ATOM 725 C C . PRO A 1 84 ? -17.703 20.719 0.62 1 63.12 84 PRO A C 1
ATOM 727 O O . PRO A 1 84 ? -17.672 21.516 1.564 1 63.12 84 PRO A O 1
ATOM 730 N N . GLU A 1 85 ? -17.531 19.594 1.043 1 80.62 85 GLU A N 1
ATOM 731 C CA . GLU A 1 85 ? -16.562 19.25 2.084 1 80.62 85 GLU A CA 1
ATOM 732 C C . GLU A 1 85 ? -15.148 19.641 1.678 1 80.62 85 GLU A C 1
ATOM 734 O O . GLU A 1 85 ? -14.75 19.438 0.529 1 80.62 85 GLU A O 1
ATOM 739 N N . THR A 1 86 ? -14.602 20.547 2.629 1 88.5 86 THR A N 1
ATOM 740 C CA . THR A 1 86 ? -13.203 20.906 2.42 1 88.5 86 THR A CA 1
ATOM 741 C C . THR A 1 86 ? -12.289 19.734 2.789 1 88.5 86 THR A C 1
ATOM 743 O O . THR A 1 86 ? -12.734 18.75 3.395 1 88.5 86 THR A O 1
ATOM 746 N N . THR A 1 87 ? -11.109 19.875 2.406 1 93.12 87 THR A N 1
ATOM 747 C CA . THR A 1 87 ? -10.102 18.906 2.82 1 93.12 87 THR A CA 1
ATOM 748 C C . THR A 1 87 ? -9.992 18.859 4.344 1 93.12 87 THR A C 1
ATOM 750 O O . THR A 1 87 ? -9.852 17.781 4.922 1 93.12 87 THR A O 1
ATOM 753 N N . GLU A 1 88 ? -10.133 19.953 4.914 1 94.06 88 GLU A N 1
ATOM 754 C CA . GLU A 1 88 ? -10.086 20 6.371 1 94.06 88 GLU A CA 1
ATOM 755 C C . GLU A 1 88 ? -11.211 19.156 6.984 1 94.06 88 GLU A C 1
ATOM 757 O O . GLU A 1 88 ? -10.984 18.406 7.926 1 94.06 88 GLU A O 1
ATOM 762 N N . ASP A 1 89 ? -12.367 19.328 6.406 1 93.31 89 ASP A N 1
ATOM 763 C CA . ASP A 1 89 ? -13.508 18.562 6.902 1 93.31 89 ASP A CA 1
ATOM 764 C C . ASP A 1 89 ? -13.258 17.062 6.754 1 93.31 89 ASP A C 1
ATOM 766 O O . ASP A 1 89 ? -13.562 16.281 7.66 1 93.31 89 ASP A O 1
ATOM 770 N N . PHE A 1 90 ? -12.781 16.781 5.648 1 93.75 90 PHE A N 1
ATOM 771 C CA . PHE A 1 90 ? -12.484 15.383 5.352 1 93.75 90 PHE A CA 1
ATOM 772 C C . PHE A 1 90 ? -11.477 14.82 6.352 1 93.75 90 PHE A C 1
ATOM 774 O O . PHE A 1 90 ? -11.719 13.781 6.965 1 93.75 90 PHE A O 1
ATOM 781 N N . LEU A 1 91 ? -10.438 15.562 6.566 1 96.62 91 LEU A N 1
ATOM 782 C CA . LEU A 1 91 ? -9.375 15.125 7.465 1 96.62 91 LEU A CA 1
ATOM 783 C C . LEU A 1 91 ? -9.859 15.117 8.914 1 96.62 91 LEU A C 1
ATOM 785 O O . LEU A 1 91 ? -9.43 14.273 9.703 1 96.62 91 LEU A O 1
ATOM 789 N N . LYS A 1 92 ? -10.664 16.031 9.203 1 96.5 92 LYS A N 1
ATOM 790 C CA . LYS A 1 92 ? -11.273 16.031 10.531 1 96.5 92 LYS A CA 1
ATOM 791 C C . LYS A 1 92 ? -12.039 14.742 10.797 1 96.5 92 LYS A C 1
ATOM 793 O O . LYS A 1 92 ? -11.891 14.133 11.859 1 96.5 92 LYS A O 1
ATOM 798 N N . ARG A 1 93 ? -12.773 14.359 9.828 1 95.12 93 ARG A N 1
ATOM 799 C CA . ARG A 1 93 ? -13.539 13.133 9.969 1 95.12 93 ARG A CA 1
ATOM 800 C C . ARG A 1 93 ? -12.609 11.93 10.156 1 95.12 93 ARG A C 1
ATOM 802 O O . ARG A 1 93 ? -12.844 11.094 11.039 1 95.12 93 ARG A O 1
ATOM 809 N N . LEU A 1 94 ? -11.609 11.859 9.406 1 95.88 94 LEU A N 1
ATOM 810 C CA . LEU A 1 94 ? -10.656 10.758 9.531 1 95.88 94 LEU A CA 1
ATOM 811 C C . LEU A 1 94 ? -9.977 10.781 10.898 1 95.88 94 LEU A C 1
ATOM 813 O O . LEU A 1 94 ? -9.805 9.742 11.531 1 95.88 94 LEU A O 1
ATOM 817 N N . SER A 1 95 ? -9.602 11.938 11.328 1 97.88 95 SER A N 1
ATOM 818 C CA . SER A 1 95 ? -8.906 12.094 12.602 1 97.88 95 SER A CA 1
ATOM 819 C C . SER A 1 95 ? -9.797 11.703 13.773 1 97.88 95 SER A C 1
ATOM 821 O O . SER A 1 95 ? -9.359 11.016 14.695 1 97.88 95 SER A O 1
ATOM 823 N N . GLN A 1 96 ? -10.977 12.141 13.695 1 98.44 96 GLN A N 1
ATOM 824 C CA . GLN A 1 96 ? -11.906 11.859 14.789 1 98.44 96 GLN A CA 1
ATOM 825 C C . GLN A 1 96 ? -12.164 10.367 14.922 1 98.44 96 GLN A C 1
ATOM 827 O O . GLN A 1 96 ? -12.195 9.828 16.031 1 98.44 96 GLN A O 1
ATOM 832 N N . LYS A 1 97 ? -12.398 9.719 13.797 1 97.94 97 LYS A N 1
ATOM 833 C CA . LYS A 1 97 ? -12.594 8.273 13.859 1 97.94 97 LYS A CA 1
ATOM 834 C C . LYS A 1 97 ? -11.344 7.574 14.375 1 97.94 97 LYS A C 1
ATOM 836 O O . LYS A 1 97 ? -11.438 6.625 15.156 1 97.94 97 LYS A O 1
ATOM 841 N N . SER A 1 98 ? -10.211 7.984 13.969 1 97 98 SER A N 1
ATOM 842 C CA . SER A 1 98 ? -8.953 7.422 14.461 1 97 98 SER A CA 1
ATOM 843 C C . SER A 1 98 ? -8.82 7.602 15.969 1 97 98 SER A C 1
ATOM 845 O O . SER A 1 98 ? -8.406 6.676 16.672 1 97 98 SER A O 1
ATOM 847 N N . LEU A 1 99 ? -9.141 8.75 16.375 1 97.94 99 LEU A N 1
ATOM 848 C CA . LEU A 1 99 ? -9.031 9.062 17.797 1 97.94 99 LEU A CA 1
ATOM 849 C C . LEU A 1 99 ? -10.016 8.227 18.609 1 97.94 99 LEU A C 1
ATOM 851 O O . LEU A 1 99 ? -9.688 7.762 19.703 1 97.94 99 LEU A O 1
ATOM 855 N N . GLU A 1 100 ? -11.227 8.109 18.109 1 98 100 GLU A N 1
ATOM 856 C CA . GLU A 1 100 ? -12.219 7.266 18.766 1 98 100 GLU A CA 1
ATOM 857 C C . GLU A 1 100 ? -11.688 5.852 18.969 1 98 100 GLU A C 1
ATOM 859 O O . GLU A 1 100 ? -11.805 5.293 20.062 1 98 100 GLU A O 1
ATOM 864 N N . ASP A 1 101 ? -11.133 5.305 17.938 1 95.56 101 ASP A N 1
ATOM 865 C CA . ASP A 1 101 ? -10.562 3.965 18.031 1 95.56 101 ASP A CA 1
ATOM 866 C C . ASP A 1 101 ? -9.43 3.922 19.062 1 95.56 101 ASP A C 1
ATOM 868 O O . ASP A 1 101 ? -9.312 2.969 19.828 1 95.56 101 ASP A O 1
ATOM 872 N N . TYR A 1 102 ? -8.633 4.859 19.016 1 94.56 102 TYR A N 1
ATOM 873 C CA . TYR A 1 102 ? -7.539 4.945 19.984 1 94.56 102 TYR A CA 1
ATOM 874 C C . TYR A 1 102 ? -8.07 4.992 21.406 1 94.56 102 TYR A C 1
ATOM 876 O O . TYR A 1 102 ? -7.582 4.27 22.281 1 94.56 102 TYR A O 1
ATOM 884 N N . ASN A 1 103 ? -8.961 5.887 21.625 1 97.19 103 ASN A N 1
ATOM 885 C CA . ASN A 1 103 ? -9.547 6.023 22.953 1 97.19 103 ASN A CA 1
ATOM 886 C C . ASN A 1 103 ? -10.125 4.699 23.453 1 97.19 103 ASN A C 1
ATOM 888 O O . ASN A 1 103 ? -9.945 4.34 24.609 1 97.19 103 ASN A O 1
ATOM 892 N N . LEU A 1 104 ? -10.797 4.07 22.609 1 95.75 104 LEU A N 1
ATOM 893 C CA . LEU A 1 104 ? -11.398 2.785 22.953 1 95.75 104 LEU A CA 1
ATOM 894 C C . LEU A 1 104 ? -10.32 1.766 23.312 1 95.75 104 LEU A C 1
ATOM 896 O O . LEU A 1 104 ? -10.422 1.089 24.344 1 95.75 104 LEU A O 1
ATOM 900 N N . ASN A 1 105 ? -9.32 1.68 22.547 1 92.56 105 ASN A N 1
ATOM 901 C CA . ASN A 1 105 ? -8.273 0.674 22.719 1 92.56 105 ASN A CA 1
ATOM 902 C C . ASN A 1 105 ? -7.398 0.976 23.938 1 92.56 105 ASN A C 1
ATOM 904 O O . ASN A 1 105 ? -6.961 0.059 24.641 1 92.56 105 ASN A O 1
ATOM 908 N N . GLU A 1 106 ? -7.137 2.234 24.109 1 93.62 106 GLU A N 1
ATOM 909 C CA . GLU A 1 106 ? -6.211 2.637 25.172 1 93.62 106 GLU A CA 1
ATOM 910 C C . GLU A 1 106 ? -6.953 3.084 26.422 1 93.62 106 GLU A C 1
ATOM 912 O O . GLU A 1 106 ? -6.336 3.508 27.406 1 93.62 106 GLU A O 1
ATOM 917 N N . LYS A 1 107 ? -8.227 2.963 26.328 1 94.81 107 LYS A N 1
ATOM 918 C CA . LYS A 1 107 ? -9.078 3.377 27.422 1 94.81 107 LYS A CA 1
ATOM 919 C C . LYS A 1 107 ? -8.766 4.805 27.859 1 94.81 107 LYS A C 1
ATOM 921 O O . LYS A 1 107 ? -8.531 5.066 29.047 1 94.81 107 LYS A O 1
ATOM 926 N N . ARG A 1 108 ? -8.781 5.633 26.859 1 96.25 108 ARG A N 1
ATOM 927 C CA . ARG A 1 108 ? -8.586 7.066 27.047 1 96.25 108 ARG A CA 1
ATOM 928 C C . ARG A 1 108 ? -9.812 7.855 26.625 1 96.25 108 ARG A C 1
ATOM 930 O O . ARG A 1 108 ? -10.781 7.281 26.125 1 96.25 108 ARG A O 1
ATOM 937 N N . LYS A 1 109 ? -9.781 9.133 26.922 1 97.06 109 LYS A N 1
ATOM 938 C CA . LYS A 1 109 ? -10.93 9.961 26.594 1 97.06 109 LYS A CA 1
ATOM 939 C C . LYS A 1 109 ? -10.5 11.273 25.938 1 97.06 109 LYS A C 1
ATOM 941 O O . LYS A 1 109 ? -11.047 12.336 26.25 1 97.06 109 LYS A O 1
ATOM 946 N N . PHE A 1 110 ? -9.492 11.273 25.156 1 97.88 110 PHE A N 1
ATOM 947 C CA . PHE A 1 110 ? -9.031 12.469 24.469 1 97.88 110 PHE A CA 1
ATOM 948 C C . PHE A 1 110 ? -10.141 13.055 23.609 1 97.88 110 PHE A C 1
ATOM 950 O O . PHE A 1 110 ? -10.961 12.32 23.047 1 97.88 110 PHE A O 1
ATOM 957 N N . GLU A 1 111 ? -10.125 14.352 23.531 1 98.31 111 GLU A N 1
ATOM 958 C CA . GLU A 1 111 ? -11.086 15.039 22.672 1 98.31 111 GLU A CA 1
ATOM 959 C C . GLU A 1 111 ? -10.383 15.742 21.516 1 98.31 111 GLU A C 1
ATOM 961 O O . GLU A 1 111 ? -9.352 16.391 21.703 1 98.31 111 GLU A O 1
ATOM 966 N N . PHE A 1 112 ? -11.039 15.625 20.422 1 98.62 112 PHE A N 1
ATOM 967 C CA . PHE A 1 112 ? -10.492 16.234 19.219 1 98.62 112 PHE A CA 1
ATOM 968 C C . PHE A 1 112 ? -10.578 17.766 19.297 1 98.62 112 PHE A C 1
ATOM 970 O O . PHE A 1 112 ? -11.594 18.312 19.734 1 98.62 112 PHE A O 1
ATOM 977 N N . VAL A 1 113 ? -9.484 18.453 18.844 1 98.44 113 VAL A N 1
ATOM 978 C CA . VAL A 1 113 ? -9.484 19.906 18.812 1 98.44 113 VAL A CA 1
ATOM 979 C C . VAL A 1 113 ? -9.492 20.391 17.359 1 98.44 113 VAL A C 1
ATOM 981 O O . VAL A 1 113 ? -10.469 21 16.906 1 98.44 113 VAL A O 1
ATOM 984 N N . ARG A 1 114 ? -8.375 20.047 16.594 1 98.31 114 ARG A N 1
ATOM 985 C CA . ARG A 1 114 ? -8.281 20.5 15.211 1 98.31 114 ARG A CA 1
ATOM 986 C C . ARG A 1 114 ? -7.211 19.719 14.453 1 98.31 114 ARG A C 1
ATOM 988 O O . ARG A 1 114 ? -6.297 19.156 15.062 1 98.31 114 ARG A O 1
ATOM 995 N N . VAL A 1 115 ? -7.348 19.781 13.125 1 98.19 115 VAL A N 1
ATOM 996 C CA . VAL A 1 115 ? -6.262 19.328 12.266 1 98.19 115 VAL A CA 1
ATOM 997 C C . VAL A 1 115 ? -5.188 20.406 12.172 1 98.19 115 VAL A C 1
ATOM 999 O O . VAL A 1 115 ? -5.488 21.562 11.914 1 98.19 115 VAL A O 1
ATOM 1002 N N . VAL A 1 116 ? -3.945 20.016 12.445 1 98.25 116 VAL A N 1
ATOM 1003 C CA . VAL A 1 116 ? -2.836 20.969 12.352 1 98.25 116 VAL A CA 1
ATOM 1004 C C . VAL A 1 116 ? -2.258 20.938 10.938 1 98.25 116 VAL A C 1
ATOM 1006 O O . VAL A 1 116 ? -2.029 22 10.336 1 98.25 116 VAL A O 1
ATOM 1009 N N . LYS A 1 117 ? -1.997 19.797 10.398 1 97.38 117 LYS A N 1
ATOM 1010 C CA . LYS A 1 117 ? -1.451 19.609 9.055 1 97.38 117 LYS A CA 1
ATOM 1011 C C . LYS A 1 117 ? -1.636 18.172 8.57 1 97.38 117 LYS A C 1
ATOM 1013 O O . LYS A 1 117 ? -1.923 17.281 9.375 1 97.38 117 LYS A O 1
ATOM 1018 N N . SER A 1 118 ? -1.52 18.031 7.289 1 97.12 118 SER A N 1
ATOM 1019 C CA . SER A 1 118 ? -1.52 16.688 6.707 1 97.12 118 SER A CA 1
ATOM 1020 C C . SER A 1 118 ? -0.733 16.656 5.402 1 97.12 118 SER A C 1
ATOM 1022 O O . SER A 1 118 ? -0.777 17.609 4.617 1 97.12 118 SER A O 1
ATOM 1024 N N . ASN A 1 119 ? 0.015 15.602 5.297 1 96.25 119 ASN A N 1
ATOM 1025 C CA . ASN A 1 119 ? 0.542 15.156 4.012 1 96.25 119 ASN A CA 1
ATOM 1026 C C . ASN A 1 119 ? -0.2 13.93 3.498 1 96.25 119 ASN A C 1
ATOM 1028 O O . ASN A 1 119 ? -0.966 13.305 4.238 1 96.25 119 ASN A O 1
ATOM 1032 N N . PHE A 1 120 ? -0.002 13.625 2.229 1 94.19 120 PHE A N 1
ATOM 1033 C CA . PHE A 1 120 ? -0.464 12.344 1.7 1 94.19 120 PHE A CA 1
ATOM 1034 C C . PHE A 1 120 ? 0.458 11.852 0.592 1 94.19 120 PHE A C 1
ATOM 1036 O O . PHE A 1 120 ? 1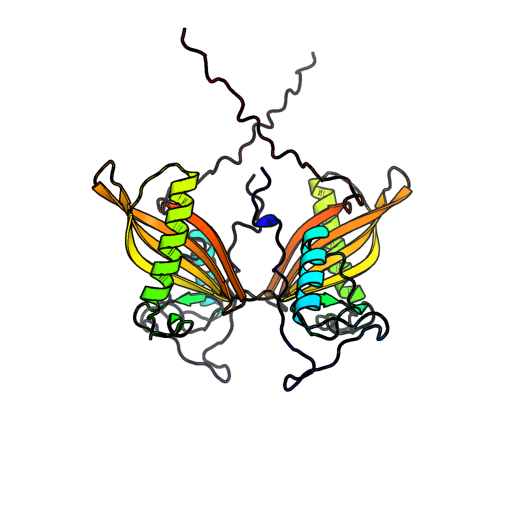.191 12.641 -0.009 1 94.19 120 PHE A O 1
ATOM 1043 N N . HIS A 1 121 ? 0.485 10.578 0.432 1 92.25 121 HIS A N 1
ATOM 1044 C CA . HIS A 1 121 ? 1.178 10.016 -0.723 1 92.25 121 HIS A CA 1
ATOM 1045 C C . HIS A 1 121 ? 0.325 8.953 -1.414 1 92.25 121 HIS A C 1
ATOM 1047 O O . HIS A 1 121 ? -0.545 8.344 -0.787 1 92.25 121 HIS A O 1
ATOM 1053 N N . PHE A 1 122 ? 0.583 8.82 -2.633 1 86.38 122 PHE A N 1
ATOM 1054 C CA . PHE A 1 122 ? -0.046 7.777 -3.438 1 86.38 122 PHE A CA 1
ATOM 1055 C C . PHE A 1 122 ? 0.577 6.418 -3.146 1 86.38 122 PHE A C 1
ATOM 1057 O O . PHE A 1 122 ? 1.796 6.305 -3 1 86.38 122 PHE A O 1
ATOM 1064 N N . SER A 1 123 ? -0.362 5.512 -2.902 1 77.94 123 SER A N 1
ATOM 1065 C CA . SER A 1 123 ? 0.128 4.137 -2.941 1 77.94 123 SER A CA 1
ATOM 1066 C C . SER A 1 123 ? 0.358 3.674 -4.375 1 77.94 123 SER A C 1
ATOM 1068 O O . SER A 1 123 ? -0.448 3.959 -5.262 1 77.94 123 SER A O 1
ATOM 1070 N N . ALA A 1 124 ? 1.512 3.119 -4.605 1 76.69 124 ALA A N 1
ATOM 1071 C CA . ALA A 1 124 ? 1.844 2.715 -5.969 1 76.69 124 ALA A CA 1
ATOM 1072 C C . ALA A 1 124 ? 2.525 1.349 -5.984 1 76.69 124 ALA A C 1
ATOM 1074 O O . ALA A 1 124 ? 3.02 0.883 -4.953 1 76.69 124 ALA A O 1
ATOM 1075 N N . GLY A 1 125 ? 2.385 0.807 -7.191 1 83.88 125 GLY A N 1
ATOM 1076 C CA . GLY A 1 125 ? 3.094 -0.441 -7.43 1 83.88 125 GLY A CA 1
ATOM 1077 C C . GLY A 1 125 ? 2.174 -1.644 -7.516 1 83.88 125 GLY A C 1
ATOM 1078 O O . GLY A 1 125 ? 0.949 -1.499 -7.488 1 83.88 125 GLY A O 1
ATOM 1079 N N . LEU A 1 126 ? 2.881 -2.738 -7.699 1 89.81 126 LEU A N 1
ATOM 1080 C CA . LEU A 1 126 ? 2.213 -4.031 -7.797 1 89.81 126 LEU A CA 1
ATOM 1081 C C . LEU A 1 126 ? 2.633 -4.949 -6.656 1 89.81 126 LEU A C 1
ATOM 1083 O O . LEU A 1 126 ? 3.809 -4.992 -6.285 1 89.81 126 LEU A O 1
ATOM 1087 N N . MET A 1 127 ? 1.637 -5.5 -6.082 1 91.25 127 MET A N 1
ATOM 1088 C CA . MET A 1 127 ? 1.89 -6.578 -5.129 1 91.25 127 MET A CA 1
ATOM 1089 C C . MET A 1 127 ? 1.79 -7.941 -5.809 1 91.25 127 MET A C 1
ATOM 1091 O O . MET A 1 127 ? 0.707 -8.352 -6.227 1 91.25 127 MET A O 1
ATOM 1095 N N . PHE A 1 128 ? 2.938 -8.602 -5.832 1 94.19 128 PHE A N 1
ATOM 1096 C CA . PHE A 1 128 ? 2.941 -9.953 -6.379 1 94.19 128 PHE A CA 1
ATOM 1097 C C . PHE A 1 128 ? 2.768 -10.992 -5.273 1 94.19 128 PHE A C 1
ATOM 1099 O O . PHE A 1 128 ? 3.408 -10.898 -4.227 1 94.19 128 PHE A O 1
ATOM 1106 N N . LEU A 1 129 ? 1.867 -11.867 -5.5 1 96.5 129 LEU A N 1
ATOM 1107 C CA . LEU A 1 129 ? 1.626 -13.039 -4.664 1 96.5 129 LEU A CA 1
ATOM 1108 C C . LEU A 1 129 ? 2.082 -14.312 -5.371 1 96.5 129 LEU A C 1
ATOM 1110 O O . LEU A 1 129 ? 1.386 -14.82 -6.25 1 96.5 129 LEU A O 1
ATOM 1114 N N . ILE A 1 130 ? 3.217 -14.82 -4.953 1 97.88 130 ILE A N 1
ATOM 1115 C CA . ILE A 1 130 ? 3.898 -15.852 -5.727 1 97.88 130 ILE A CA 1
ATOM 1116 C C . ILE A 1 130 ? 3.871 -17.172 -4.961 1 97.88 130 ILE A C 1
ATOM 1118 O O . ILE A 1 130 ? 4.195 -17.219 -3.771 1 97.88 130 ILE A O 1
ATOM 1122 N N . THR A 1 131 ? 3.414 -18.156 -5.566 1 98.19 131 THR A N 1
ATOM 1123 C CA . THR A 1 131 ? 3.58 -19.516 -5.078 1 98.19 131 THR A CA 1
ATOM 1124 C C . THR A 1 131 ? 4.664 -20.25 -5.867 1 98.19 131 THR A C 1
ATOM 1126 O O . THR A 1 131 ? 4.641 -20.266 -7.098 1 98.19 131 THR A O 1
ATOM 1129 N N . PHE A 1 132 ? 5.594 -20.781 -5.156 1 98.56 132 PHE A N 1
ATOM 1130 C CA . PHE A 1 132 ? 6.688 -21.484 -5.809 1 98.56 132 PHE A CA 1
ATOM 1131 C C . PHE A 1 132 ? 7.09 -22.719 -5.016 1 98.56 132 PHE A C 1
ATOM 1133 O O . PHE A 1 132 ? 6.59 -22.938 -3.912 1 98.56 132 PHE A O 1
ATOM 1140 N N . GLU A 1 133 ? 7.895 -23.531 -5.633 1 98.5 133 GLU A N 1
ATOM 1141 C CA . GLU A 1 133 ? 8.336 -24.781 -5.016 1 98.5 133 GLU A CA 1
ATOM 1142 C C . GLU A 1 133 ? 9.82 -24.719 -4.656 1 98.5 133 GLU A C 1
ATOM 1144 O O . GLU A 1 133 ? 10.617 -24.141 -5.391 1 98.5 133 GLU A O 1
ATOM 1149 N N . VAL A 1 134 ? 10.102 -25.359 -3.582 1 98.31 134 VAL A N 1
ATOM 1150 C CA . VAL A 1 134 ? 11.484 -25.484 -3.139 1 98.31 134 VAL A CA 1
ATOM 1151 C C . VAL A 1 134 ? 11.797 -26.953 -2.814 1 98.31 134 VAL A C 1
ATOM 1153 O O . VAL A 1 134 ? 10.883 -27.766 -2.637 1 98.31 134 VAL A O 1
ATOM 1156 N N . ILE A 1 135 ? 13.039 -27.266 -2.807 1 97.69 135 ILE A N 1
ATOM 1157 C CA . ILE A 1 135 ? 13.477 -28.562 -2.312 1 97.69 135 ILE A CA 1
ATOM 1158 C C . ILE A 1 135 ? 14.211 -28.391 -0.986 1 97.69 135 ILE A C 1
ATOM 1160 O O . ILE A 1 135 ? 15.055 -27.516 -0.848 1 97.69 135 ILE A O 1
ATOM 1164 N N . ASP A 1 136 ? 13.773 -29.156 -0.086 1 93.62 136 ASP A N 1
ATOM 1165 C CA . ASP A 1 136 ? 14.469 -29.25 1.195 1 93.62 136 ASP A CA 1
ATOM 1166 C C . ASP A 1 136 ? 15.617 -30.25 1.135 1 93.62 136 ASP A C 1
ATOM 1168 O O . ASP A 1 136 ? 15.383 -31.453 0.951 1 93.62 136 ASP A O 1
ATOM 1172 N N . PRO A 1 137 ? 16.812 -29.75 1.367 1 93.38 137 PRO A N 1
ATOM 1173 C CA . PRO A 1 137 ? 17.922 -30.688 1.249 1 93.38 137 PRO A CA 1
ATOM 1174 C C . PRO A 1 137 ? 17.938 -31.734 2.355 1 93.38 137 PRO A C 1
ATOM 1176 O O . PRO A 1 137 ? 18.562 -32.781 2.203 1 93.38 137 PRO A O 1
ATOM 1179 N N . TYR A 1 138 ? 17.375 -31.422 3.441 1 92.69 138 TYR A N 1
ATOM 1180 C CA . TYR A 1 138 ? 17.391 -32.344 4.562 1 92.69 138 TYR A CA 1
ATOM 1181 C C . TYR A 1 138 ? 16.562 -33.594 4.242 1 92.69 138 TYR A C 1
ATOM 1183 O O . TYR A 1 138 ? 16.953 -34.719 4.582 1 92.69 138 TYR A O 1
ATOM 1191 N N . ASP A 1 139 ? 15.367 -33.531 3.592 1 93.31 139 ASP A N 1
ATOM 1192 C CA . ASP A 1 139 ? 14.516 -34.688 3.332 1 93.31 139 ASP A CA 1
ATOM 1193 C C . ASP A 1 139 ? 14.297 -34.875 1.833 1 93.31 139 ASP A C 1
ATOM 1195 O O . ASP A 1 139 ? 13.602 -35.812 1.418 1 93.31 139 ASP A O 1
ATOM 1199 N N . SER A 1 140 ? 14.781 -34.062 1.027 1 94.38 140 SER A N 1
ATOM 1200 C CA . SER A 1 140 ? 14.75 -34.125 -0.43 1 94.38 140 SER A CA 1
ATOM 1201 C C . SER A 1 140 ? 13.32 -34.031 -0.956 1 94.38 140 SER A C 1
ATOM 1203 O O . SER A 1 140 ? 13.008 -34.594 -2.01 1 94.38 140 SER A O 1
ATOM 1205 N N . GLU A 1 141 ? 12.445 -33.438 -0.189 1 95.75 141 GLU A N 1
ATOM 1206 C CA . GLU A 1 141 ? 11.055 -33.281 -0.607 1 95.75 141 GLU A CA 1
ATOM 1207 C C . GLU A 1 141 ? 10.805 -31.875 -1.175 1 95.75 141 GLU A C 1
ATOM 1209 O O . GLU A 1 141 ? 11.414 -30.906 -0.728 1 95.75 141 GLU A O 1
ATOM 1214 N N . ILE A 1 142 ? 9.938 -31.891 -2.186 1 96.81 142 ILE A N 1
ATOM 1215 C CA . ILE A 1 142 ? 9.477 -30.609 -2.73 1 96.81 142 ILE A CA 1
ATOM 1216 C C . ILE A 1 142 ? 8.367 -30.047 -1.849 1 96.81 142 ILE A C 1
ATOM 1218 O O . ILE A 1 142 ? 7.438 -30.766 -1.471 1 96.81 142 ILE A O 1
ATOM 1222 N N . LYS A 1 143 ? 8.523 -28.766 -1.49 1 96.25 143 LYS A N 1
ATOM 1223 C CA . LYS A 1 143 ? 7.566 -28.094 -0.621 1 96.25 143 LYS A CA 1
ATOM 1224 C C . LYS A 1 143 ? 7.105 -26.766 -1.231 1 96.25 143 LYS A C 1
ATOM 1226 O O . LYS A 1 143 ? 7.902 -26.062 -1.846 1 96.25 143 LYS A O 1
ATOM 1231 N N . PRO A 1 144 ? 5.809 -26.484 -1.038 1 97.38 144 PRO A N 1
ATOM 1232 C CA . PRO A 1 144 ? 5.309 -25.203 -1.548 1 97.38 144 PRO A CA 1
ATOM 1233 C C . PRO A 1 144 ? 5.648 -24.031 -0.633 1 97.38 144 PRO A C 1
ATOM 1235 O O . PRO A 1 144 ? 5.57 -24.156 0.592 1 97.38 144 PRO A O 1
ATOM 1238 N N . PHE A 1 145 ? 6.039 -22.969 -1.223 1 97.75 145 PHE A N 1
ATOM 1239 C CA . PHE A 1 145 ? 6.336 -21.703 -0.55 1 97.75 145 PHE A CA 1
ATOM 1240 C C . PHE A 1 145 ? 5.523 -20.562 -1.156 1 97.75 145 PHE A C 1
ATOM 1242 O O . PHE A 1 145 ? 5.031 -20.672 -2.281 1 97.75 145 PHE A O 1
ATOM 1249 N N . GLN A 1 146 ? 5.402 -19.531 -0.362 1 96.69 146 GLN A N 1
ATOM 1250 C CA . GLN A 1 146 ? 4.734 -18.312 -0.791 1 96.69 146 GLN A CA 1
ATOM 1251 C C . GLN A 1 146 ? 5.582 -17.078 -0.476 1 96.69 146 GLN A C 1
ATOM 1253 O O . GLN A 1 146 ? 6.223 -17.016 0.574 1 96.69 146 GLN A O 1
ATOM 1258 N N . ALA A 1 147 ? 5.574 -16.172 -1.416 1 96.31 147 ALA A N 1
ATOM 1259 C CA . ALA A 1 147 ? 6.223 -14.891 -1.188 1 96.31 147 ALA A CA 1
ATOM 1260 C C . ALA A 1 147 ? 5.324 -13.742 -1.634 1 96.31 147 ALA A C 1
ATOM 1262 O O . ALA A 1 147 ? 4.594 -13.859 -2.619 1 96.31 147 ALA A O 1
ATOM 1263 N N . ARG A 1 148 ? 5.387 -12.68 -0.936 1 94 148 ARG A N 1
ATOM 1264 C CA . ARG A 1 148 ? 4.793 -11.406 -1.331 1 94 148 ARG A CA 1
ATOM 1265 C C . ARG A 1 148 ? 5.871 -10.367 -1.629 1 94 148 ARG A C 1
ATOM 1267 O O . ARG A 1 148 ? 6.77 -10.148 -0.814 1 94 148 ARG A O 1
ATOM 1274 N N . VAL A 1 149 ? 5.758 -9.836 -2.809 1 91.94 149 VAL A N 1
ATOM 1275 C CA . VAL A 1 149 ? 6.746 -8.836 -3.219 1 91.94 149 VAL A CA 1
ATOM 1276 C C . VAL A 1 149 ? 6.039 -7.621 -3.807 1 91.94 149 VAL A C 1
ATOM 1278 O O . VAL A 1 149 ? 5.23 -7.746 -4.73 1 91.94 149 VAL A O 1
ATOM 1281 N N . ARG A 1 150 ? 6.293 -6.535 -3.279 1 89.06 150 ARG A N 1
ATOM 1282 C CA . ARG A 1 150 ? 5.832 -5.277 -3.857 1 89.06 150 ARG A CA 1
ATOM 1283 C C . ARG A 1 150 ? 6.859 -4.711 -4.832 1 89.06 150 ARG A C 1
ATOM 1285 O O . ARG A 1 150 ? 8.062 -4.715 -4.547 1 89.06 150 ARG A O 1
ATOM 1292 N N . TYR A 1 151 ? 6.34 -4.277 -5.98 1 88.44 151 TYR A N 1
ATOM 1293 C CA . TYR A 1 151 ? 7.242 -3.877 -7.055 1 88.44 151 TYR A CA 1
ATOM 1294 C C . TYR A 1 151 ? 6.707 -2.65 -7.785 1 88.44 151 TYR A C 1
ATOM 1296 O O . TYR A 1 151 ? 5.52 -2.578 -8.102 1 88.44 151 TYR A O 1
ATOM 1304 N N . LEU A 1 152 ? 7.551 -1.691 -7.957 1 84.94 152 LEU A N 1
ATOM 1305 C CA . LEU A 1 152 ? 7.324 -0.572 -8.867 1 84.94 152 LEU A CA 1
ATOM 1306 C C . LEU A 1 152 ? 8.523 -0.37 -9.781 1 84.94 152 LEU A C 1
ATOM 1308 O O . LEU A 1 152 ? 9.633 -0.105 -9.32 1 84.94 152 LEU A O 1
ATOM 1312 N N . ASN A 1 153 ? 8.25 -0.444 -11.031 1 82.81 153 ASN A N 1
ATOM 1313 C CA . ASN A 1 153 ? 9.32 -0.417 -12.023 1 82.81 153 ASN A CA 1
ATOM 1314 C C . ASN A 1 153 ? 10.203 0.818 -11.859 1 82.81 153 ASN A C 1
ATOM 1316 O O . ASN A 1 153 ? 9.703 1.936 -11.734 1 82.81 153 ASN A O 1
ATOM 1320 N N . ASP A 1 154 ? 11.555 0.549 -11.797 1 78.25 154 ASP A N 1
ATOM 1321 C CA . ASP A 1 154 ? 12.609 1.563 -11.75 1 78.25 154 ASP A CA 1
ATOM 1322 C C . ASP A 1 154 ? 12.484 2.426 -10.5 1 78.25 154 ASP A C 1
ATOM 1324 O O . ASP A 1 154 ? 12.891 3.588 -10.492 1 78.25 154 ASP A O 1
ATOM 1328 N N . THR A 1 155 ? 11.828 1.867 -9.539 1 81.75 155 THR A N 1
ATOM 1329 C CA . THR A 1 155 ? 11.641 2.633 -8.312 1 81.75 155 THR A CA 1
ATOM 1330 C C . THR A 1 155 ? 12.016 1.796 -7.094 1 81.75 155 THR A C 1
ATOM 1332 O O . THR A 1 155 ? 13.039 2.049 -6.449 1 81.75 155 THR A O 1
ATOM 1335 N N . PHE A 1 156 ? 11.203 0.746 -6.824 1 79.19 156 PHE A N 1
ATOM 1336 C CA . PHE A 1 156 ? 11.578 -0.067 -5.676 1 79.19 156 PHE A CA 1
ATOM 1337 C C . PHE A 1 156 ? 11.102 -1.505 -5.848 1 79.19 156 PHE A C 1
ATOM 1339 O O . PHE A 1 156 ? 10.195 -1.773 -6.633 1 79.19 156 PHE A O 1
ATOM 1346 N N . THR A 1 157 ? 11.812 -2.377 -5.133 1 86.94 157 THR A N 1
ATOM 1347 C CA . THR A 1 157 ? 11.383 -3.74 -4.844 1 86.94 157 THR A CA 1
ATOM 1348 C C . THR A 1 157 ? 11.414 -4.012 -3.344 1 86.94 157 THR A C 1
ATOM 1350 O O . THR A 1 157 ? 12.453 -3.84 -2.697 1 86.94 157 THR A O 1
ATOM 1353 N N . GLU A 1 158 ? 10.258 -4.32 -2.877 1 84.5 158 GLU A N 1
ATOM 1354 C CA . GLU A 1 158 ? 10.141 -4.637 -1.456 1 84.5 158 GLU A CA 1
ATOM 1355 C C . GLU A 1 158 ? 9.727 -6.09 -1.247 1 84.5 158 GLU A C 1
ATOM 1357 O O . GLU A 1 158 ? 8.633 -6.496 -1.642 1 84.5 158 GLU A O 1
ATOM 1362 N N . TYR A 1 159 ? 10.609 -6.832 -0.618 1 90.31 159 TYR A N 1
ATOM 1363 C CA . TYR A 1 159 ? 10.328 -8.227 -0.28 1 90.31 159 TYR A CA 1
ATOM 1364 C C . TYR A 1 159 ? 9.617 -8.328 1.062 1 90.31 159 TYR A C 1
ATOM 1366 O O . TYR A 1 159 ? 10.25 -8.25 2.117 1 90.31 159 TYR A O 1
ATOM 1374 N N . VAL A 1 160 ? 8.352 -8.547 1.014 1 86.75 160 VAL A N 1
ATOM 1375 C CA . VAL A 1 160 ? 7.473 -8.391 2.172 1 86.75 160 VAL A CA 1
ATOM 1376 C C . VAL A 1 160 ? 7.598 -9.609 3.08 1 86.75 160 VAL A C 1
ATOM 1378 O O . VAL A 1 160 ? 7.824 -9.477 4.285 1 86.75 160 VAL A O 1
ATOM 1381 N N . PHE A 1 161 ? 7.355 -10.758 2.484 1 87.25 161 PHE A N 1
ATOM 1382 C CA . PHE A 1 161 ? 7.605 -11.969 3.26 1 87.25 161 PHE A CA 1
ATOM 1383 C C . PHE A 1 161 ? 7.879 -13.156 2.342 1 87.25 161 PHE A C 1
ATOM 1385 O O . PHE A 1 161 ? 7.629 -13.078 1.137 1 87.25 161 PHE A O 1
ATOM 1392 N N . CYS A 1 162 ? 8.344 -14.141 2.916 1 95.06 162 CYS A N 1
ATOM 1393 C CA . CYS A 1 162 ? 8.508 -15.477 2.354 1 95.06 162 CYS A CA 1
ATOM 1394 C C . CYS A 1 162 ? 8.227 -16.547 3.4 1 95.06 162 CYS A C 1
ATOM 1396 O O . CYS A 1 162 ? 8.695 -16.453 4.535 1 95.06 162 CYS A O 1
ATOM 1398 N N . ARG A 1 163 ? 7.379 -17.5 2.99 1 93.94 163 ARG A N 1
ATOM 1399 C CA . ARG A 1 163 ? 6.984 -18.5 3.979 1 93.94 163 ARG A CA 1
ATOM 1400 C C . ARG A 1 163 ? 6.621 -19.812 3.309 1 93.94 163 ARG A C 1
ATOM 1402 O O . ARG A 1 163 ? 6.258 -19.844 2.131 1 93.94 163 ARG A O 1
ATOM 1409 N N . PRO A 1 164 ? 6.723 -20.938 4.168 1 95.38 164 PRO A N 1
ATOM 1410 C CA . PRO A 1 164 ? 6.023 -22.125 3.678 1 95.38 164 PRO A CA 1
ATOM 1411 C C . PRO A 1 164 ? 4.527 -21.875 3.465 1 95.38 164 PRO A C 1
ATOM 1413 O O . PRO A 1 164 ? 3.904 -21.141 4.23 1 95.38 164 PRO A O 1
ATOM 1416 N N . LYS A 1 165 ? 4.02 -22.469 2.391 1 95 165 LYS A N 1
ATOM 1417 C CA . LYS A 1 165 ? 2.576 -22.344 2.195 1 95 165 LYS A CA 1
ATOM 1418 C C . LYS A 1 165 ? 1.808 -22.953 3.363 1 95 165 LYS A C 1
ATOM 1420 O O . LYS A 1 165 ? 2.061 -24.094 3.752 1 95 165 LYS A O 1
ATOM 1425 N N . PRO A 1 166 ? 0.902 -22.141 3.939 1 87.12 166 PRO A N 1
ATOM 1426 C CA . PRO A 1 166 ? 0.144 -22.688 5.07 1 87.12 166 PRO A CA 1
ATOM 1427 C C . PRO A 1 166 ? -0.778 -23.828 4.66 1 87.12 166 PRO A C 1
ATOM 1429 O O . PRO A 1 166 ? -1.273 -23.859 3.533 1 87.12 166 PRO A O 1
ATOM 1432 N N . ASN A 1 167 ? -0.863 -24.953 5.43 1 65.81 167 ASN A N 1
ATOM 1433 C CA . ASN A 1 167 ? -1.77 -26.062 5.176 1 65.81 167 ASN A CA 1
ATOM 1434 C C . ASN A 1 167 ? -3.225 -25.609 5.141 1 65.81 167 ASN A C 1
ATOM 1436 O O . ASN A 1 167 ? -3.602 -24.656 5.84 1 65.81 167 ASN A O 1
ATOM 1440 N N . ALA A 1 168 ? -4.031 -25.672 3.998 1 52.53 168 ALA A N 1
ATOM 1441 C CA . ALA A 1 168 ? -5.398 -25.219 3.744 1 52.53 168 ALA A CA 1
ATOM 1442 C C . ALA A 1 168 ? -6.215 -25.203 5.031 1 52.53 168 ALA A C 1
ATOM 1444 O O . ALA A 1 168 ? -7.043 -24.312 5.234 1 52.53 168 ALA A O 1
ATOM 1445 N N . GLY A 1 169 ? -6 -26.016 6.18 1 43.16 169 GLY A N 1
ATOM 1446 C CA . GLY A 1 169 ? -6.715 -26.234 7.43 1 43.16 169 GLY A CA 1
ATOM 1447 C C . GLY A 1 169 ? -6.051 -25.578 8.625 1 43.16 169 GLY A C 1
ATOM 1448 O O . GLY A 1 169 ? -6.586 -25.609 9.734 1 43.16 169 GLY A O 1
ATOM 1449 N N . VAL A 1 170 ? -4.812 -25.516 8.828 1 35.34 170 VAL A N 1
ATOM 1450 C CA . VAL A 1 170 ? -4.145 -25.078 10.055 1 35.34 170 VAL A CA 1
ATOM 1451 C C . VAL A 1 170 ? -4.137 -23.562 10.141 1 35.34 170 VAL A C 1
ATOM 1453 O O . VAL A 1 170 ? -3.686 -22.891 9.211 1 35.34 170 VAL A O 1
ATOM 1456 N N . GLU A 1 171 ? -4.992 -23.141 11.008 1 36 171 GLU A N 1
ATOM 1457 C CA . GLU A 1 171 ? -5.047 -21.766 11.469 1 36 171 GLU A CA 1
ATOM 1458 C C . GLU A 1 171 ? -3.652 -21.234 11.805 1 36 171 GLU A C 1
ATOM 1460 O O . GLU A 1 171 ? -2.893 -21.891 12.516 1 36 171 GLU A O 1
ATOM 1465 N N . TYR A 1 172 ? -2.996 -20.906 11.102 1 31.53 172 TYR A N 1
ATOM 1466 C CA . TYR A 1 172 ? -1.742 -20.297 11.531 1 31.53 172 TYR A CA 1
ATOM 1467 C C . TYR A 1 172 ? -1.984 -19.281 12.633 1 31.53 172 TYR A C 1
ATOM 1469 O O . TYR A 1 172 ? -2.672 -18.281 12.422 1 31.53 172 TYR A O 1
ATOM 1477 N N . PHE A 1 173 ? -2.127 -19.953 14.016 1 27.97 173 PHE A N 1
ATOM 1478 C CA . PHE A 1 173 ? -2.014 -19.125 15.211 1 27.97 173 PHE A CA 1
ATOM 1479 C C . PHE A 1 173 ? -0.66 -18.422 15.258 1 27.97 173 PHE A C 1
ATOM 1481 O O . PHE A 1 173 ? 0.349 -19.047 15.609 1 27.97 173 PHE A O 1
ATOM 1488 N N . GLY A 1 174 ? -0.17 -18.125 14.336 1 27.72 174 GLY A N 1
ATOM 1489 C CA . GLY A 1 174 ? 1.045 -17.391 14.664 1 27.72 174 GLY A CA 1
ATOM 1490 C C . GLY A 1 174 ? 0.935 -16.594 15.953 1 27.72 174 GLY A C 1
ATOM 1491 O O . GLY A 1 174 ? -0.152 -16.141 16.312 1 27.72 174 GLY A O 1
ATOM 1492 N N . ASN A 1 175 ? 1.843 -17.016 16.891 1 27.86 175 ASN A N 1
ATOM 1493 C CA . ASN A 1 175 ? 2.158 -16.672 18.281 1 27.86 175 ASN A CA 1
ATOM 1494 C C . ASN A 1 175 ? 1.95 -15.18 18.531 1 27.86 175 ASN A C 1
ATOM 1496 O O . ASN A 1 175 ? 2.918 -14.438 18.703 1 27.86 175 ASN A O 1
ATOM 1500 N N . ALA A 1 176 ? 1.025 -14.609 18.094 1 26.53 176 ALA A N 1
ATOM 1501 C CA . ALA A 1 176 ? 0.996 -13.359 18.844 1 26.53 176 ALA A CA 1
ATOM 1502 C C . ALA A 1 176 ? 0.439 -13.578 20.25 1 26.53 176 ALA A C 1
ATOM 1504 O O . ALA A 1 176 ? -0.138 -12.664 20.844 1 26.53 176 ALA A O 1
ATOM 1505 N N . LYS A 1 177 ? 0.185 -14.859 20.781 1 25.25 177 LYS A N 1
ATOM 1506 C CA . LYS A 1 177 ? -0.324 -14.797 22.141 1 25.25 177 LYS A CA 1
ATOM 1507 C C . LYS A 1 177 ? 0.737 -14.273 23.109 1 25.25 177 LYS A C 1
ATOM 1509 O O . LYS A 1 177 ? 1.646 -15 23.5 1 25.25 177 LYS A O 1
ATOM 1514 N N . THR A 1 178 ? 1.222 -13.164 23.062 1 24.48 178 THR A N 1
ATOM 1515 C CA . THR A 1 178 ? 1.874 -12.797 24.312 1 24.48 178 THR A CA 1
ATOM 1516 C C . THR A 1 178 ? 0.903 -12.914 25.484 1 24.48 178 THR A C 1
ATOM 1518 O O . THR A 1 178 ? -0.292 -12.648 25.328 1 24.48 178 THR A O 1
ATOM 1521 N N . ASP A 1 179 ? 1.277 -13.734 26.531 1 23 179 ASP A N 1
ATOM 1522 C CA . ASP A 1 179 ? 0.919 -14.039 27.906 1 23 179 ASP A CA 1
ATOM 1523 C C . ASP A 1 179 ? 0.484 -12.781 28.656 1 23 179 ASP A C 1
ATOM 1525 O O . ASP A 1 179 ? 1.323 -11.984 29.078 1 23 179 ASP A O 1
ATOM 1529 N N . VAL A 1 180 ? -0.36 -12.031 28.312 1 23.08 180 VAL A N 1
ATOM 1530 C CA . VAL A 1 180 ? -0.822 -11.086 29.312 1 23.08 180 VAL A CA 1
ATOM 1531 C C . VAL A 1 180 ? -1.589 -11.82 30.406 1 23.08 180 VAL A C 1
ATOM 1533 O O . VAL A 1 180 ? -2.758 -12.172 30.234 1 23.08 180 VAL A O 1
ATOM 1536 N N . GLU A 1 181 ? -1.19 -13.047 30.797 1 20.81 181 GLU A N 1
ATOM 1537 C CA . GLU A 1 181 ? -1.908 -13.43 32 1 20.81 181 GLU A CA 1
ATOM 1538 C C . GLU A 1 181 ? -1.727 -12.383 33.125 1 20.81 181 GLU A C 1
ATOM 1540 O O . GLU A 1 181 ? -0.64 -11.828 33.281 1 20.81 181 GLU A O 1
ATOM 1545 N N . LYS A 1 182 ? -2.922 -11.883 33.656 1 25.16 182 LYS A N 1
ATOM 1546 C CA . LYS A 1 182 ? -3.406 -11.219 34.844 1 25.16 182 LYS A CA 1
ATOM 1547 C C . LYS A 1 182 ? -2.861 -11.898 36.125 1 25.16 182 LYS A C 1
ATOM 1549 O O . LYS A 1 182 ? -3.02 -13.109 36.281 1 25.16 182 LYS A O 1
ATOM 1554 N N . GLY A 1 183 ? -1.671 -11.695 36.656 1 22.56 183 GLY A N 1
ATOM 1555 C CA . GLY A 1 183 ? -1.487 -11.781 38.094 1 22.56 183 GLY A CA 1
ATOM 1556 C C . GLY A 1 183 ? -2.564 -11.055 38.875 1 22.56 183 GLY A C 1
ATOM 1557 O O . GLY A 1 183 ? -2.375 -9.914 39.281 1 22.56 183 GLY A O 1
ATOM 1558 N N . PHE A 1 184 ? -3.861 -11.047 38.406 1 18.92 184 PHE A N 1
ATOM 1559 C CA . PHE A 1 184 ? -4.801 -10.594 39.438 1 18.92 184 PHE A CA 1
ATOM 1560 C C . PHE A 1 184 ? -4.762 -11.508 40.656 1 18.92 184 PHE A C 1
ATOM 1562 O O . PHE A 1 184 ? -4.895 -12.727 40.531 1 18.92 184 PHE A O 1
ATOM 1569 N N . LYS A 1 185 ? -3.996 -11.062 41.781 1 23.31 185 LYS A N 1
ATOM 1570 C CA . LYS A 1 185 ? -4.137 -11.477 43.188 1 23.31 185 LYS A CA 1
ATOM 1571 C C . LYS A 1 185 ? -5.605 -11.625 43.562 1 23.31 185 LYS A C 1
ATOM 1573 O O . LYS A 1 185 ? -6.441 -10.797 43.188 1 23.31 185 LYS A O 1
ATOM 1578 N N . LYS A 1 186 ? -5.988 -12.82 43.781 1 22.31 186 LYS A N 1
ATOM 1579 C CA . LYS A 1 186 ? -7.07 -13.141 44.688 1 22.31 186 LYS A CA 1
ATOM 1580 C C . LYS A 1 186 ? -6.891 -12.414 46.031 1 22.31 186 LYS A C 1
ATOM 1582 O O . LYS A 1 186 ? -5.949 -12.703 46.781 1 22.31 186 LYS A O 1
ATOM 1587 N N . GLN A 1 187 ? -6.863 -11.125 46.188 1 18.95 187 GLN A N 1
ATOM 1588 C CA . GLN A 1 187 ? -7.012 -10.688 47.562 1 18.95 187 GLN A CA 1
ATOM 1589 C C . GLN A 1 187 ? -8.273 -11.281 48.219 1 18.95 187 GLN A C 1
ATOM 1591 O O . GLN A 1 187 ? -9.367 -11.117 47.656 1 18.95 187 GLN A O 1
ATOM 1596 N N . ARG A 1 188 ? -7.855 -12.203 49.156 1 19.39 188 ARG A N 1
ATOM 1597 C CA . ARG A 1 188 ? -8.609 -12.383 50.406 1 19.39 188 ARG A CA 1
ATOM 1598 C C . ARG A 1 188 ? -8.648 -11.102 51.219 1 19.39 188 ARG A C 1
ATOM 1600 O O . ARG A 1 188 ? -7.668 -10.344 51.219 1 19.39 188 ARG A O 1
ATOM 1607 N N . MET B 1 1 ? 0.298 -10.117 19.062 1 17.86 1 MET B N 1
ATOM 1608 C CA . MET B 1 1 ? -0.856 -9.781 18.234 1 17.86 1 MET B CA 1
ATOM 1609 C C . MET B 1 1 ? -0.419 -9.102 16.938 1 17.86 1 MET B C 1
ATOM 1611 O O . MET B 1 1 ? 0.341 -8.133 16.969 1 17.86 1 MET B O 1
ATOM 1615 N N . VAL B 1 2 ? -0.148 -9.68 15.781 1 24.95 2 VAL B N 1
ATOM 1616 C CA . VAL B 1 2 ? 0.354 -9.312 14.461 1 24.95 2 VAL B CA 1
ATOM 1617 C C . VAL B 1 2 ? -0.431 -8.117 13.922 1 24.95 2 VAL B C 1
ATOM 1619 O O . VAL B 1 2 ? -1.66 -8.164 13.828 1 24.95 2 VAL B O 1
ATOM 1622 N N . THR B 1 3 ? -0.154 -6.918 14.047 1 28.16 3 THR B N 1
ATOM 1623 C CA . THR B 1 3 ? -0.717 -5.625 13.672 1 28.16 3 THR B CA 1
ATOM 1624 C C . THR B 1 3 ? -1.134 -5.625 12.203 1 28.16 3 THR B C 1
ATOM 1626 O O . THR B 1 3 ? -0.494 -6.27 11.375 1 28.16 3 THR B O 1
ATOM 1629 N N . ARG B 1 4 ? -2.424 -5.316 11.805 1 31.12 4 ARG B N 1
ATOM 1630 C CA . ARG B 1 4 ? -3.367 -5.586 10.727 1 31.12 4 ARG B CA 1
ATOM 1631 C C . ARG B 1 4 ? -2.793 -5.16 9.375 1 31.12 4 ARG B C 1
ATOM 1633 O O . ARG B 1 4 ? -3.23 -5.641 8.328 1 31.12 4 ARG B O 1
ATOM 1640 N N . TRP B 1 5 ? -2.123 -4.055 9.375 1 31.97 5 TRP B N 1
ATOM 1641 C CA . TRP B 1 5 ? -1.905 -3.584 8.008 1 31.97 5 TRP B CA 1
ATOM 1642 C C . TRP B 1 5 ? -0.951 -4.508 7.258 1 31.97 5 TRP B C 1
ATOM 1644 O O . TRP B 1 5 ? -1.013 -4.609 6.031 1 31.97 5 TRP B O 1
ATOM 1654 N N . ASN B 1 6 ? 0.358 -4.98 7.941 1 40.19 6 ASN B N 1
ATOM 1655 C CA . ASN B 1 6 ? 1.353 -5.801 7.254 1 40.19 6 ASN B CA 1
ATOM 1656 C C . ASN B 1 6 ? 0.705 -6.977 6.527 1 40.19 6 ASN B C 1
ATOM 1658 O O . ASN B 1 6 ? 1.339 -7.613 5.684 1 40.19 6 ASN B O 1
ATOM 1662 N N . ARG B 1 7 ? -0.25 -7.492 7.195 1 44.53 7 ARG B N 1
ATOM 1663 C CA . ARG B 1 7 ? -0.777 -8.805 6.832 1 44.53 7 ARG B CA 1
ATOM 1664 C C . ARG B 1 7 ? -1.726 -8.703 5.645 1 44.53 7 ARG B C 1
ATOM 1666 O O . ARG B 1 7 ? -2.275 -9.711 5.195 1 44.53 7 ARG B O 1
ATOM 1673 N N . TRP B 1 8 ? -1.921 -7.371 5.191 1 58.34 8 TRP B N 1
ATOM 1674 C CA . TRP B 1 8 ? -3.104 -7.648 4.383 1 58.34 8 TRP B CA 1
ATOM 1675 C C . TRP B 1 8 ? -2.912 -7.16 2.951 1 58.34 8 TRP B C 1
ATOM 1677 O O . TRP B 1 8 ? -2.045 -6.324 2.686 1 58.34 8 TRP B O 1
ATOM 1687 N N . VAL B 1 9 ? -3.131 -7.82 2.145 1 76.88 9 VAL B N 1
ATOM 1688 C CA . VAL B 1 9 ? -3.34 -7.48 0.741 1 76.88 9 VAL B CA 1
ATOM 1689 C C . VAL B 1 9 ? -4.531 -6.539 0.609 1 76.88 9 VAL B C 1
ATOM 1691 O O . VAL B 1 9 ? -5.328 -6.395 1.542 1 76.88 9 VAL B O 1
ATOM 1694 N N . GLU B 1 10 ? -4.496 -5.742 -0.437 1 82.62 10 GLU B N 1
ATOM 1695 C CA . GLU B 1 10 ? -5.641 -4.887 -0.731 1 82.62 10 GLU B CA 1
ATOM 1696 C C . GLU B 1 10 ? -6.93 -5.699 -0.803 1 82.62 10 GLU B C 1
ATOM 1698 O O . GLU B 1 10 ? -6.938 -6.82 -1.32 1 82.62 10 GLU B O 1
ATOM 1703 N N . PRO B 1 11 ? -7.945 -5.035 -0.19 1 83.44 11 PRO B N 1
ATOM 1704 C CA . PRO B 1 11 ? -9.219 -5.68 -0.505 1 83.44 11 PRO B CA 1
ATOM 1705 C C . PRO B 1 11 ? -9.531 -5.672 -2 1 83.44 11 PRO B C 1
ATOM 1707 O O . PRO B 1 11 ? -9.086 -4.777 -2.723 1 83.44 11 PRO B O 1
ATOM 1710 N N . ALA B 1 12 ? -10.297 -6.695 -2.328 1 91.38 12 ALA B N 1
ATOM 1711 C CA . ALA B 1 12 ? -10.742 -6.711 -3.721 1 91.38 12 ALA B CA 1
ATOM 1712 C C . ALA B 1 12 ? -11.758 -5.605 -3.988 1 91.38 12 ALA B C 1
ATOM 1714 O O . ALA B 1 12 ? -12.625 -5.336 -3.154 1 91.38 12 ALA B O 1
ATOM 1715 N N . PHE B 1 13 ? -11.594 -5.02 -5.129 1 91 13 PHE B N 1
ATOM 1716 C CA . PHE B 1 13 ? -12.602 -4.043 -5.543 1 91 13 PHE B CA 1
ATOM 1717 C C . PHE B 1 13 ? -12.781 -4.07 -7.059 1 91 13 PHE B C 1
ATOM 1719 O O . PHE B 1 13 ? -11.906 -4.543 -7.785 1 91 13 PHE B O 1
ATOM 1726 N N . LEU B 1 14 ? -13.914 -3.594 -7.477 1 92.44 14 LEU B N 1
ATOM 1727 C CA . LEU B 1 14 ? -14.328 -3.641 -8.875 1 92.44 14 LEU B CA 1
ATOM 1728 C C . LEU B 1 14 ? -13.711 -2.488 -9.656 1 92.44 14 LEU B C 1
ATOM 1730 O O . LEU B 1 14 ? -13.727 -1.342 -9.203 1 92.44 14 LEU B O 1
ATOM 1734 N N . LEU B 1 15 ? -13.109 -2.799 -10.82 1 90.25 15 LEU B N 1
ATOM 1735 C CA . LEU B 1 15 ? -12.578 -1.777 -11.719 1 90.25 15 LEU B CA 1
ATOM 1736 C C . LEU B 1 15 ? -13.523 -1.557 -12.898 1 90.25 15 LEU B C 1
ATOM 1738 O O . LEU B 1 15 ? -13.922 -0.423 -13.172 1 90.25 15 LEU B O 1
ATOM 1742 N N . TRP B 1 16 ? -13.836 -2.742 -13.555 1 91.75 16 TRP B N 1
ATOM 1743 C CA . TRP B 1 16 ? -14.727 -2.639 -14.711 1 91.75 16 TRP B CA 1
ATOM 1744 C C . TRP B 1 16 ? -15.742 -3.775 -14.727 1 91.75 16 TRP B C 1
ATOM 1746 O O . TRP B 1 16 ? -15.422 -4.906 -14.344 1 91.75 16 TRP B O 1
ATOM 1756 N N . LYS B 1 17 ? -16.891 -3.416 -15.273 1 94 17 LYS B N 1
ATOM 1757 C CA . LYS B 1 17 ? -17.938 -4.383 -15.602 1 94 17 LYS B CA 1
ATOM 1758 C C . LYS B 1 17 ? -18.094 -4.531 -17.109 1 94 17 LYS B C 1
ATOM 1760 O O . LYS B 1 17 ? -17.641 -3.668 -17.875 1 94 17 LYS B O 1
ATOM 1765 N N . PRO B 1 18 ? -18.719 -5.648 -17.469 1 93.25 18 PRO B N 1
ATOM 1766 C CA . PRO B 1 18 ? -18.859 -5.887 -18.906 1 93.25 18 PRO B CA 1
ATOM 1767 C C . PRO B 1 18 ? -19.562 -4.742 -19.625 1 93.25 18 PRO B C 1
ATOM 1769 O O . PRO B 1 18 ? -19.281 -4.473 -20.797 1 93.25 18 PRO B O 1
ATOM 1772 N N . GLU B 1 19 ? -20.359 -3.969 -18.969 1 93.38 19 GLU B N 1
ATOM 1773 C CA . GLU B 1 19 ? -21.141 -2.918 -19.609 1 93.38 19 GLU B CA 1
ATOM 1774 C C . GLU B 1 19 ? -20.375 -1.602 -19.641 1 93.38 19 GLU B C 1
ATOM 1776 O O . GLU B 1 19 ? -20.797 -0.644 -20.297 1 93.38 19 GLU B O 1
ATOM 1781 N N . ASP B 1 20 ? -19.281 -1.529 -19 1 92.62 20 ASP B N 1
ATOM 1782 C CA . ASP B 1 20 ? -18.516 -0.283 -18.906 1 92.62 20 ASP B CA 1
ATOM 1783 C C . ASP B 1 20 ? -17.781 0.004 -20.219 1 92.62 20 ASP B C 1
ATOM 1785 O O . ASP B 1 20 ? -17.375 -0.921 -20.922 1 92.62 20 ASP B O 1
ATOM 1789 N N . PRO B 1 21 ? -17.516 1.325 -20.312 1 85.94 21 PRO B N 1
ATOM 1790 C CA . PRO B 1 21 ? -16.703 1.686 -21.484 1 85.94 21 PRO B CA 1
ATOM 1791 C C . PRO B 1 21 ? -15.25 1.244 -21.359 1 85.94 21 PRO B C 1
ATOM 1793 O O . PRO B 1 21 ? -14.719 1.192 -20.25 1 85.94 21 PRO B O 1
ATOM 1796 N N . ASP B 1 22 ? -14.68 0.58 -22.203 1 85.94 22 ASP B N 1
ATOM 1797 C CA . ASP B 1 22 ? -13.266 0.203 -22.25 1 85.94 22 ASP B CA 1
ATOM 1798 C C . ASP B 1 22 ? -13.047 -1.183 -21.656 1 85.94 22 ASP B C 1
ATOM 1800 O O . ASP B 1 22 ? -11.914 -1.552 -21.328 1 85.94 22 ASP B O 1
ATOM 1804 N N . TYR B 1 23 ? -14.227 -1.74 -21.297 1 90.75 23 TYR B N 1
ATOM 1805 C CA . TYR B 1 23 ? -14.164 -3.102 -20.781 1 90.75 23 TYR B CA 1
ATOM 1806 C C . TYR B 1 23 ? -13.383 -4.008 -21.719 1 90.75 23 TYR B C 1
ATOM 1808 O O . TYR B 1 23 ? -13.695 -4.086 -22.922 1 90.75 23 TYR B O 1
ATOM 1816 N N . GLU B 1 24 ? -12.25 -4.551 -21.172 1 89.25 24 GLU B N 1
ATOM 1817 C CA . GLU B 1 24 ? -11.547 -5.641 -21.844 1 89.25 24 GLU B CA 1
ATOM 1818 C C . GLU B 1 24 ? -11.836 -6.98 -21.172 1 89.25 24 GLU B C 1
ATOM 1820 O O . GLU B 1 24 ? -11.539 -7.172 -19.984 1 89.25 24 GLU B O 1
ATOM 1825 N N . ARG B 1 25 ? -12.297 -7.777 -21.922 1 89.69 25 ARG B N 1
ATOM 1826 C CA . ARG B 1 25 ? -12.742 -9.062 -21.391 1 89.69 25 ARG B CA 1
ATOM 1827 C C . ARG B 1 25 ? -11.562 -9.875 -20.875 1 89.69 25 ARG B C 1
ATOM 1829 O O . ARG B 1 25 ? -10.617 -10.156 -21.609 1 89.69 25 ARG B O 1
ATOM 1836 N N . PRO B 1 26 ? -11.711 -10.305 -19.641 1 90.56 26 PRO B N 1
ATOM 1837 C CA . PRO B 1 26 ? -10.68 -11.211 -19.141 1 90.56 26 PRO B CA 1
ATOM 1838 C C . PRO B 1 26 ? -10.906 -12.656 -19.562 1 90.56 26 PRO B C 1
ATOM 1840 O O . PRO B 1 26 ? -11.93 -12.969 -20.172 1 90.56 26 PRO B O 1
ATOM 1843 N N . VAL B 1 27 ? -9.906 -13.484 -19.297 1 89.88 27 VAL B N 1
ATOM 1844 C CA . VAL B 1 27 ? -10.055 -14.914 -19.547 1 89.88 27 VAL B CA 1
ATOM 1845 C C . VAL B 1 27 ? -10.867 -15.547 -18.422 1 89.88 27 VAL B C 1
ATOM 1847 O O . VAL B 1 27 ? -10.516 -15.43 -17.25 1 89.88 27 VAL B O 1
ATOM 1850 N N . TYR B 1 28 ? -11.992 -16.188 -18.875 1 92.88 28 TYR B N 1
ATOM 1851 C CA . TYR B 1 28 ? -12.789 -16.891 -17.875 1 92.88 28 TYR B CA 1
ATOM 1852 C C . TYR B 1 28 ? -13.461 -18.109 -18.484 1 92.88 28 TYR B C 1
ATOM 1854 O O . TYR B 1 28 ? -13.43 -18.297 -19.703 1 92.88 28 TYR B O 1
ATOM 1862 N N . ASP B 1 29 ? -14.039 -18.969 -17.625 1 94.81 29 ASP B N 1
ATOM 1863 C CA . ASP B 1 29 ? -14.852 -20.125 -18 1 94.81 29 ASP B CA 1
ATOM 1864 C C . ASP B 1 29 ? -16.328 -19.75 -18.078 1 94.81 29 ASP B C 1
ATOM 1866 O O . ASP B 1 29 ? -16.969 -19.484 -17.047 1 94.81 29 ASP B O 1
ATOM 1870 N N . PRO B 1 30 ? -16.938 -19.859 -19.281 1 94.06 30 PRO B N 1
ATOM 1871 C CA . PRO B 1 30 ? -18.328 -19.438 -19.406 1 94.06 30 PRO B CA 1
ATOM 1872 C C . PRO B 1 30 ? -19.297 -20.297 -18.594 1 94.06 30 PRO B C 1
ATOM 1874 O O . PRO B 1 30 ? -20.375 -19.859 -18.219 1 94.06 30 PRO B O 1
ATOM 1877 N N . GLU B 1 31 ? -18.891 -21.391 -18.219 1 95.38 31 GLU B N 1
ATOM 1878 C CA . GLU B 1 31 ? -19.734 -22.266 -17.422 1 95.38 31 GLU B CA 1
ATOM 1879 C C . GLU B 1 31 ? -19.688 -21.891 -15.938 1 95.38 31 GLU B C 1
ATOM 1881 O O . GLU B 1 31 ? -20.578 -22.25 -15.164 1 95.38 31 GLU B O 1
ATOM 1886 N N . LYS B 1 32 ? -18.672 -21.141 -15.562 1 94.44 32 LYS B N 1
ATOM 1887 C CA . LYS B 1 32 ? -18.484 -20.766 -14.164 1 94.44 32 LYS B CA 1
ATOM 1888 C C . LYS B 1 32 ? -18.922 -19.312 -13.922 1 94.44 32 LYS B C 1
ATOM 1890 O O . LYS B 1 32 ? -19.516 -19.016 -12.891 1 94.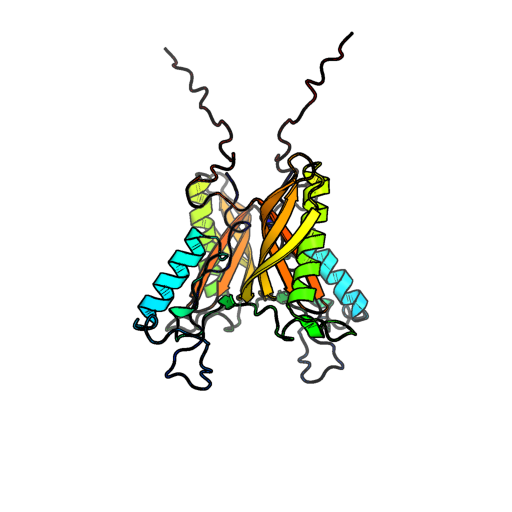44 32 LYS B O 1
ATOM 1895 N N . ALA B 1 33 ? -18.672 -18.562 -14.852 1 93 33 ALA B N 1
ATOM 1896 C CA . ALA B 1 33 ? -18.859 -17.109 -14.695 1 93 33 ALA B CA 1
ATOM 1897 C C . ALA B 1 33 ? -20.312 -16.719 -14.93 1 93 33 ALA B C 1
ATOM 1899 O O . ALA B 1 33 ? -20.641 -16.125 -15.969 1 93 33 ALA B O 1
ATOM 1900 N N . LYS B 1 34 ? -21.219 -16.969 -13.961 1 93.62 34 LYS B N 1
ATOM 1901 C CA . LYS B 1 34 ? -22.656 -16.75 -14.117 1 93.62 34 LYS B CA 1
ATOM 1902 C C . LYS B 1 34 ? -23.172 -15.812 -13.039 1 93.62 34 LYS B C 1
ATOM 1904 O O . LYS B 1 34 ? -24.391 -15.672 -12.867 1 93.62 34 LYS B O 1
ATOM 1909 N N . PHE B 1 35 ? -22.312 -15.125 -12.383 1 95.44 35 PHE B N 1
ATOM 1910 C CA . PHE B 1 35 ? -22.688 -14.32 -11.234 1 95.44 35 PHE B CA 1
ATOM 1911 C C . PHE B 1 35 ? -22.859 -12.859 -11.633 1 95.44 35 PHE B C 1
ATOM 1913 O O . PHE B 1 35 ? -22.344 -12.422 -12.656 1 95.44 35 PHE B O 1
ATOM 1920 N N . THR B 1 36 ? -23.656 -12.164 -10.766 1 96.38 36 THR B N 1
ATOM 1921 C CA . THR B 1 36 ? -23.703 -10.711 -10.898 1 96.38 36 THR B CA 1
ATOM 1922 C C . THR B 1 36 ? -22.375 -10.086 -10.484 1 96.38 36 THR B C 1
ATOM 1924 O O . THR B 1 36 ? -21.547 -10.734 -9.844 1 96.38 36 THR B O 1
ATOM 1927 N N . ALA B 1 37 ? -22.266 -8.852 -10.812 1 95.12 37 ALA B N 1
ATOM 1928 C CA . ALA B 1 37 ? -21.047 -8.141 -10.461 1 95.12 37 ALA B CA 1
ATOM 1929 C C . ALA B 1 37 ? -20.828 -8.141 -8.953 1 95.12 37 ALA B C 1
ATOM 1931 O O . ALA B 1 37 ? -19.703 -8.328 -8.484 1 95.12 37 ALA B O 1
ATOM 1932 N N . GLN B 1 38 ? -21.875 -7.984 -8.289 1 96.06 38 GLN B N 1
ATOM 1933 C CA . GLN B 1 38 ? -21.766 -7.965 -6.836 1 96.06 38 GLN B CA 1
ATOM 1934 C C . GLN B 1 38 ? -21.391 -9.344 -6.297 1 96.06 38 GLN B C 1
ATOM 1936 O O . GLN B 1 38 ? -20.562 -9.461 -5.391 1 96.06 38 GLN B O 1
ATOM 1941 N N . GLU B 1 39 ? -21.906 -10.305 -6.828 1 97.56 39 GLU B N 1
ATOM 1942 C CA . GLU B 1 39 ? -21.594 -11.664 -6.41 1 97.56 39 GLU B CA 1
ATOM 1943 C C . GLU B 1 39 ? -20.141 -12.008 -6.73 1 97.56 39 GLU B C 1
ATOM 1945 O O . GLU B 1 39 ? -19.469 -12.703 -5.957 1 97.56 39 GLU B O 1
ATOM 1950 N N . GLU B 1 40 ? -19.688 -11.602 -7.879 1 97.62 40 GLU B N 1
ATOM 1951 C CA . GLU B 1 40 ? -18.297 -11.805 -8.234 1 97.62 40 GLU B CA 1
ATOM 1952 C C . GLU B 1 40 ? -17.359 -11.109 -7.242 1 97.62 40 GLU B C 1
ATOM 1954 O O . GLU B 1 40 ? -16.359 -11.688 -6.805 1 97.62 40 GLU B O 1
ATOM 1959 N N . LEU B 1 41 ? -17.703 -9.953 -6.891 1 96 41 LEU B N 1
ATOM 1960 C CA . LEU B 1 41 ? -16.891 -9.211 -5.93 1 96 41 LEU B CA 1
ATOM 1961 C C . LEU B 1 41 ? -16.859 -9.922 -4.582 1 96 41 LEU B C 1
ATOM 1963 O O . LEU B 1 41 ? -15.789 -10.078 -3.988 1 96 41 LEU B O 1
ATOM 1967 N N . ASP B 1 42 ? -17.969 -10.352 -4.152 1 96.19 42 ASP B N 1
ATOM 1968 C CA . ASP B 1 42 ? -18.047 -11.047 -2.873 1 96.19 42 ASP B CA 1
ATOM 1969 C C . ASP B 1 42 ? -17.203 -12.32 -2.896 1 96.19 42 ASP B C 1
ATOM 1971 O O . ASP B 1 42 ? -16.516 -12.633 -1.927 1 96.19 42 ASP B O 1
ATOM 1975 N N . ARG B 1 43 ? -17.312 -12.984 -3.938 1 96.94 43 ARG B N 1
ATOM 1976 C CA . ARG B 1 43 ? -16.547 -14.219 -4.09 1 96.94 43 ARG B CA 1
ATOM 1977 C C . ARG B 1 43 ? -15.047 -13.938 -4.09 1 96.94 43 ARG B C 1
ATOM 1979 O O . ARG B 1 43 ? -14.273 -14.656 -3.449 1 96.94 43 ARG B O 1
ATOM 1986 N N . MET B 1 44 ? -14.688 -12.953 -4.824 1 96.12 44 MET B N 1
ATOM 1987 C CA . MET B 1 44 ? -13.266 -12.617 -4.84 1 96.12 44 MET B CA 1
ATOM 1988 C C . MET B 1 44 ? -12.789 -12.195 -3.455 1 96.12 44 MET B C 1
ATOM 1990 O O . MET B 1 44 ? -11.719 -12.609 -3.01 1 96.12 44 MET B O 1
ATOM 1994 N N . ARG B 1 45 ? -13.539 -11.406 -2.822 1 93 45 ARG B N 1
ATOM 1995 C CA . ARG B 1 45 ? -13.172 -10.984 -1.473 1 93 45 ARG B CA 1
ATOM 1996 C C . ARG B 1 45 ? -13.008 -12.188 -0.548 1 93 45 ARG B C 1
ATOM 1998 O O . ARG B 1 45 ? -12.07 -12.234 0.256 1 93 45 ARG B O 1
ATOM 2005 N N . GLU B 1 46 ? -13.891 -13.125 -0.677 1 94.25 46 GLU B N 1
ATOM 2006 C CA . GLU B 1 46 ? -13.797 -14.336 0.124 1 94.25 46 GLU B CA 1
ATOM 2007 C C . GLU B 1 46 ? -12.508 -15.094 -0.177 1 94.25 46 GLU B C 1
ATOM 2009 O O . GLU B 1 46 ? -11.789 -15.5 0.741 1 94.25 46 GLU B O 1
ATOM 2014 N N . GLN B 1 47 ? -12.219 -15.25 -1.385 1 94.38 47 GLN B N 1
ATOM 2015 C CA . GLN B 1 47 ? -11.023 -15.969 -1.786 1 94.38 47 GLN B CA 1
ATOM 2016 C C . GLN B 1 47 ? -9.758 -15.242 -1.338 1 94.38 47 GLN B C 1
ATOM 2018 O O . GLN B 1 47 ? -8.797 -15.867 -0.887 1 94.38 47 GLN B O 1
ATOM 2023 N N . VAL B 1 48 ? -9.773 -13.953 -1.468 1 92.44 48 VAL B N 1
ATOM 2024 C CA . VAL B 1 48 ? -8.641 -13.133 -1.032 1 92.44 48 VAL B CA 1
ATOM 2025 C C . VAL B 1 48 ? -8.453 -13.281 0.475 1 92.44 48 VAL B C 1
ATOM 2027 O O . VAL B 1 48 ? -7.332 -13.516 0.946 1 92.44 48 VAL B O 1
ATOM 2030 N N . ASN B 1 49 ? -9.461 -13.203 1.188 1 87.88 49 ASN B N 1
ATOM 2031 C CA . ASN B 1 49 ? -9.391 -13.281 2.645 1 87.88 49 ASN B CA 1
ATOM 2032 C C . ASN B 1 49 ? -8.93 -14.656 3.109 1 87.88 49 ASN B C 1
ATOM 2034 O O . ASN B 1 49 ? -8.156 -14.773 4.066 1 87.88 49 ASN B O 1
ATOM 2038 N N . GLN B 1 50 ? -9.359 -15.672 2.434 1 88.38 50 GLN B N 1
ATOM 2039 C CA . GLN B 1 50 ? -9.07 -17.047 2.855 1 88.38 50 GLN B CA 1
ATOM 2040 C C . GLN B 1 50 ? -7.641 -17.438 2.508 1 88.38 50 GLN B C 1
ATOM 2042 O O . GLN B 1 50 ? -7.059 -18.312 3.146 1 88.38 50 GLN B O 1
ATOM 2047 N N . SER B 1 51 ? -7.086 -16.781 1.571 1 91.81 51 SER B N 1
ATOM 2048 C CA . SER B 1 51 ? -5.805 -17.266 1.067 1 91.81 51 SER B CA 1
ATOM 2049 C C . SER B 1 51 ? -4.746 -16.172 1.098 1 91.81 51 SER B C 1
ATOM 2051 O O . SER B 1 51 ? -3.654 -16.328 0.551 1 91.81 51 SER B O 1
ATOM 2053 N N . ASP B 1 52 ? -5.152 -15.016 1.546 1 88.81 52 ASP B N 1
ATOM 2054 C CA . ASP B 1 52 ? -4.289 -13.836 1.505 1 88.81 52 ASP B CA 1
ATOM 2055 C C . ASP B 1 52 ? -3.98 -13.43 0.065 1 88.81 52 ASP B C 1
ATOM 2057 O O . ASP B 1 52 ? -2.873 -12.977 -0.232 1 88.81 52 ASP B O 1
ATOM 2061 N N . GLY B 1 53 ? -4.879 -13.789 -0.782 1 93.19 53 GLY B N 1
ATOM 2062 C CA . GLY B 1 53 ? -4.781 -13.352 -2.164 1 93.19 53 GLY B CA 1
ATOM 2063 C C . GLY B 1 53 ? -4.074 -14.352 -3.059 1 93.19 53 GLY B C 1
ATOM 2064 O O . GLY B 1 53 ? -4.035 -14.18 -4.281 1 93.19 53 GLY B O 1
ATOM 2065 N N . PHE B 1 54 ? -3.633 -15.461 -2.508 1 95.75 54 PHE B N 1
ATOM 2066 C CA . PHE B 1 54 ? -2.793 -16.375 -3.273 1 95.75 54 PHE B CA 1
ATOM 2067 C C . PHE B 1 54 ? -3.645 -17.297 -4.141 1 95.75 54 PHE B C 1
ATOM 2069 O O . PHE B 1 54 ? -3.197 -17.75 -5.195 1 95.75 54 PHE B O 1
ATOM 2076 N N . ASP B 1 55 ? -4.789 -17.609 -3.658 1 95.56 55 ASP B N 1
ATOM 2077 C CA . ASP B 1 55 ? -5.625 -18.594 -4.348 1 95.56 55 ASP B CA 1
ATOM 2078 C C . ASP B 1 55 ? -6.945 -17.969 -4.797 1 95.56 55 ASP B C 1
ATOM 2080 O O . ASP B 1 55 ? -7.926 -17.969 -4.047 1 95.56 55 ASP B O 1
ATOM 2084 N N . ILE B 1 56 ? -6.926 -17.516 -6.02 1 96.5 56 ILE B N 1
ATOM 2085 C CA . ILE B 1 56 ? -8.109 -16.922 -6.645 1 96.5 56 ILE B CA 1
ATOM 2086 C C . ILE B 1 56 ? -8.453 -17.688 -7.922 1 96.5 56 ILE B C 1
ATOM 2088 O O . ILE B 1 56 ? -7.582 -17.922 -8.766 1 96.5 56 ILE B O 1
ATOM 2092 N N . ASP B 1 57 ? -9.641 -18.078 -8.016 1 96.62 57 ASP B N 1
ATOM 2093 C CA . ASP B 1 57 ? -10.102 -18.75 -9.227 1 96.62 57 ASP B CA 1
ATOM 2094 C C . ASP B 1 57 ? -10.703 -17.734 -10.211 1 96.62 57 ASP B C 1
ATOM 2096 O O . ASP B 1 57 ? -11.914 -17.516 -10.211 1 96.62 57 ASP B O 1
ATOM 2100 N N . PHE B 1 58 ? -9.93 -17.312 -11.078 1 96.81 58 PHE B N 1
ATOM 2101 C CA . PHE B 1 58 ? -10.297 -16.219 -11.969 1 96.81 58 PHE B CA 1
ATOM 2102 C C . PHE B 1 58 ? -11.305 -16.672 -13.016 1 96.81 58 PHE B C 1
ATOM 2104 O O . PHE B 1 58 ? -11.922 -15.859 -13.703 1 96.81 58 PHE B O 1
ATOM 2111 N N . ASP B 1 59 ? -11.539 -17.953 -13.062 1 95.62 59 ASP B N 1
ATOM 2112 C CA . ASP B 1 59 ? -12.453 -18.484 -14.062 1 95.62 59 ASP B CA 1
ATOM 2113 C C . ASP B 1 59 ? -13.891 -18.062 -13.773 1 95.62 59 ASP B C 1
ATOM 2115 O O . ASP B 1 59 ? -14.758 -18.172 -14.648 1 95.62 59 ASP B O 1
ATOM 2119 N N . TYR B 1 60 ? -14.117 -17.562 -12.594 1 95.5 60 TYR B N 1
ATOM 2120 C CA . TYR B 1 60 ? -15.469 -17.203 -12.18 1 95.5 60 TYR B CA 1
ATOM 2121 C C . TYR B 1 60 ? -15.781 -15.758 -12.539 1 95.5 60 TYR B C 1
ATOM 2123 O O . TYR B 1 60 ? -16.906 -15.297 -12.344 1 95.5 60 TYR B O 1
ATOM 2131 N N . TYR B 1 61 ? -14.828 -15.031 -13.094 1 96.75 61 TYR B N 1
ATOM 2132 C CA . TYR B 1 61 ? -15.008 -13.586 -13.062 1 96.75 61 TYR B CA 1
ATOM 2133 C C . TYR B 1 61 ? -15.031 -13.008 -14.477 1 96.75 61 TYR B C 1
ATOM 2135 O O . TYR B 1 61 ? -14.031 -13.078 -15.195 1 96.75 61 TYR B O 1
ATOM 2143 N N . ARG B 1 62 ? -16.141 -12.352 -14.781 1 96.62 62 ARG B N 1
ATOM 2144 C CA . ARG B 1 62 ? -16.25 -11.555 -15.992 1 96.62 62 ARG B CA 1
ATOM 2145 C C . ARG B 1 62 ? -15.805 -10.117 -15.75 1 96.62 62 ARG B C 1
ATOM 2147 O O . ARG B 1 62 ? -15.328 -9.453 -16.672 1 96.62 62 ARG B O 1
ATOM 2154 N N . CYS B 1 63 ? -16.031 -9.695 -14.578 1 96.56 63 CYS B N 1
ATOM 2155 C CA . CYS B 1 63 ? -15.609 -8.352 -14.188 1 96.56 63 CYS B CA 1
ATOM 2156 C C . CYS B 1 63 ? -14.094 -8.266 -14.055 1 96.56 63 CYS B C 1
ATOM 2158 O O . CYS B 1 63 ? -13.422 -9.289 -13.875 1 96.56 63 CYS B O 1
ATOM 2160 N N . VAL B 1 64 ? -13.602 -7.051 -14.172 1 94.75 64 VAL B N 1
ATOM 2161 C CA . VAL B 1 64 ? -12.195 -6.773 -13.938 1 94.75 64 VAL B CA 1
ATOM 2162 C C . VAL B 1 64 ? -12.016 -6.16 -12.547 1 94.75 64 VAL B C 1
ATOM 2164 O O . VAL B 1 64 ? -12.664 -5.172 -12.211 1 94.75 64 VAL B O 1
ATOM 2167 N N . PHE B 1 65 ? -11.156 -6.789 -11.773 1 94.69 65 PHE B N 1
ATOM 2168 C CA . PHE B 1 65 ? -10.867 -6.332 -10.414 1 94.69 65 PHE B CA 1
ATOM 2169 C C . PHE B 1 65 ? -9.414 -5.898 -10.289 1 94.69 65 PHE B C 1
ATOM 2171 O O . PHE B 1 65 ? -8.664 -5.938 -11.258 1 94.69 65 PHE B O 1
ATOM 2178 N N . ASN B 1 66 ? -9.062 -5.418 -9.023 1 92.06 66 ASN B N 1
ATOM 2179 C CA . ASN B 1 66 ? -7.68 -4.996 -8.797 1 92.06 66 ASN B CA 1
ATOM 2180 C C . ASN B 1 66 ? -6.738 -6.195 -8.703 1 92.06 66 ASN B C 1
ATOM 2182 O O . ASN B 1 66 ? -5.516 -6.031 -8.695 1 92.06 66 ASN B O 1
ATOM 2186 N N . TYR B 1 67 ? -7.238 -7.402 -8.68 1 95.25 67 TYR B N 1
ATOM 2187 C CA . TYR B 1 67 ? -6.445 -8.625 -8.703 1 95.25 67 TYR B CA 1
ATOM 2188 C C . TYR B 1 67 ? -6.418 -9.234 -10.102 1 95.25 67 TYR B C 1
ATOM 2190 O O . TYR B 1 67 ? -7.449 -9.289 -10.773 1 95.25 67 TYR B O 1
ATOM 2198 N N . HIS B 1 68 ? -5.207 -9.703 -10.438 1 94.69 68 HIS B N 1
ATOM 2199 C CA . HIS B 1 68 ? -5.008 -10.312 -11.742 1 94.69 68 HIS B CA 1
ATOM 2200 C C . HIS B 1 68 ? -4.098 -11.539 -11.648 1 94.69 68 HIS B C 1
ATOM 2202 O O . HIS B 1 68 ? -3.236 -11.602 -10.773 1 94.69 68 HIS B O 1
ATOM 2208 N N . ARG B 1 69 ? -4.387 -12.391 -12.547 1 94.5 69 ARG B N 1
ATOM 2209 C CA . ARG B 1 69 ? -3.453 -13.492 -12.734 1 94.5 69 ARG B CA 1
ATOM 2210 C C . ARG B 1 69 ? -2.184 -13.031 -13.445 1 94.5 69 ARG B C 1
ATOM 2212 O O . ARG B 1 69 ? -2.246 -12.242 -14.391 1 94.5 69 ARG B O 1
ATOM 2219 N N . ALA B 1 70 ? -1.053 -13.492 -12.938 1 94.44 70 ALA B N 1
ATOM 2220 C CA . ALA B 1 70 ? 0.192 -13.312 -13.68 1 94.44 70 ALA B CA 1
ATOM 2221 C C . ALA B 1 70 ? 0.47 -14.5 -14.594 1 94.44 70 ALA B C 1
ATOM 2223 O O . ALA B 1 70 ? 0.849 -15.578 -14.125 1 94.44 70 ALA B O 1
ATOM 2224 N N . TYR B 1 71 ? 0.355 -14.281 -15.844 1 92.56 71 TYR B N 1
ATOM 2225 C CA . TYR B 1 71 ? 0.614 -15.367 -16.781 1 92.56 71 TYR B CA 1
ATOM 2226 C C . TYR B 1 71 ? 2.111 -15.562 -17 1 92.56 71 TYR B C 1
ATOM 2228 O O . TYR B 1 71 ? 2.799 -14.641 -17.453 1 92.56 71 TYR B O 1
ATOM 2236 N N . LEU B 1 72 ? 2.549 -16.688 -16.719 1 93.12 72 LEU B N 1
ATOM 2237 C CA . LEU B 1 72 ? 3.979 -16.969 -16.656 1 93.12 72 LEU B CA 1
ATOM 2238 C C . LEU B 1 72 ? 4.613 -16.844 -18.031 1 93.12 72 LEU B C 1
ATOM 2240 O O . LEU B 1 72 ? 5.758 -16.391 -18.156 1 93.12 72 LEU B O 1
ATOM 2244 N N . ASP B 1 73 ? 3.9 -17.109 -19.062 1 89.19 73 ASP B N 1
ATOM 2245 C CA . ASP B 1 73 ? 4.465 -17.141 -20.406 1 89.19 73 ASP B CA 1
ATOM 2246 C C . ASP B 1 73 ? 4.352 -15.773 -21.078 1 89.19 73 ASP B C 1
ATOM 2248 O O . ASP B 1 73 ? 4.867 -15.57 -22.188 1 89.19 73 ASP B O 1
ATOM 2252 N N . ASP B 1 74 ? 3.768 -14.844 -20.391 1 84.5 74 ASP B N 1
ATOM 2253 C CA . ASP B 1 74 ? 3.598 -13.523 -21 1 84.5 74 ASP B CA 1
ATOM 2254 C C . ASP B 1 74 ? 4.812 -12.641 -20.734 1 84.5 74 ASP B C 1
ATOM 2256 O O . ASP B 1 74 ? 5.672 -12.984 -19.922 1 84.5 74 ASP B O 1
ATOM 2260 N N . GLY B 1 75 ? 4.918 -11.586 -21.516 1 79.38 75 GLY B N 1
ATOM 2261 C CA . GLY B 1 75 ? 6.031 -10.664 -21.375 1 79.38 75 GLY B CA 1
ATOM 2262 C C . GLY B 1 75 ? 5.668 -9.406 -20.609 1 79.38 75 GLY B C 1
ATOM 2263 O O . GLY B 1 75 ? 6.398 -8.414 -20.656 1 79.38 75 GLY B O 1
ATOM 2264 N N . GLU B 1 76 ? 4.555 -9.438 -20.016 1 78.69 76 GLU B N 1
ATOM 2265 C CA . GLU B 1 76 ? 3.992 -8.234 -19.406 1 78.69 76 GLU B CA 1
ATOM 2266 C C . GLU B 1 76 ? 4.961 -7.625 -18.391 1 78.69 76 GLU B C 1
ATOM 2268 O O . GLU B 1 76 ? 5.09 -6.402 -18.312 1 78.69 76 GLU B O 1
ATOM 2273 N N . PHE B 1 77 ? 5.617 -8.492 -17.672 1 78.44 77 PHE B N 1
ATOM 2274 C CA . PHE B 1 77 ? 6.477 -7.984 -16.609 1 78.44 77 PHE B CA 1
ATOM 2275 C C . PHE B 1 77 ? 7.945 -8.234 -16.938 1 78.44 77 PHE B C 1
ATOM 2277 O O . PHE B 1 77 ? 8.828 -7.887 -16.156 1 78.44 77 PHE B O 1
ATOM 2284 N N . GLY B 1 78 ? 8.203 -8.852 -18.031 1 63 78 GLY B N 1
ATOM 2285 C CA . GLY B 1 78 ? 9.562 -9.141 -18.453 1 63 78 GLY B CA 1
ATOM 2286 C C . GLY B 1 78 ? 10.32 -7.902 -18.906 1 63 78 GLY B C 1
ATOM 2287 O O . GLY B 1 78 ? 11.547 -7.863 -18.828 1 63 78 GLY B O 1
ATOM 2288 N N . GLU B 1 79 ? 9.688 -6.949 -19.5 1 58.88 79 GLU B N 1
ATOM 2289 C CA . GLU B 1 79 ? 10.391 -5.852 -20.156 1 58.88 79 GLU B CA 1
ATOM 2290 C C . GLU B 1 79 ? 11.125 -4.984 -19.141 1 58.88 79 GLU B C 1
ATOM 2292 O O . GLU B 1 79 ? 11.82 -4.035 -19.516 1 58.88 79 GLU B O 1
ATOM 2297 N N . PHE B 1 80 ? 11.031 -5.246 -18 1 52 80 PHE B N 1
ATOM 2298 C CA . PHE B 1 80 ? 11.672 -4.324 -17.062 1 52 80 PHE B CA 1
ATOM 2299 C C . PHE B 1 80 ? 13.195 -4.473 -17.125 1 52 80 PHE B C 1
ATOM 2301 O O . PHE B 1 80 ? 13.922 -3.666 -16.547 1 52 80 PHE B O 1
ATOM 2308 N N . GLY B 1 81 ? 13.711 -5.461 -17.984 1 49.97 81 GLY B N 1
ATOM 2309 C CA . GLY B 1 81 ? 15.141 -5.59 -18.219 1 49.97 81 GLY B CA 1
ATOM 2310 C C . GLY B 1 81 ? 15.508 -5.688 -19.688 1 49.97 81 GLY B C 1
ATOM 2311 O O . GLY B 1 81 ? 14.641 -5.555 -20.547 1 49.97 81 GLY B O 1
ATOM 2312 N N . ASP B 1 82 ? 16.875 -5.648 -20.031 1 51.31 82 ASP B N 1
ATOM 2313 C CA . ASP B 1 82 ? 17.516 -5.656 -21.344 1 51.31 82 ASP B CA 1
ATOM 2314 C C . ASP B 1 82 ? 17.047 -6.855 -22.172 1 51.31 82 ASP B C 1
ATOM 2316 O O . ASP B 1 82 ? 17.219 -6.875 -23.391 1 51.31 82 ASP B O 1
ATOM 2320 N N . GLU B 1 83 ? 17.016 -7.906 -21.594 1 55.44 83 GLU B N 1
ATOM 2321 C CA . GLU B 1 83 ? 16.625 -9.078 -22.359 1 55.44 83 GLU B CA 1
ATOM 2322 C C . GLU B 1 83 ? 15.148 -9.398 -22.172 1 55.44 83 GLU B C 1
ATOM 2324 O O . GLU B 1 83 ? 14.57 -9.102 -21.125 1 55.44 83 GLU B O 1
ATOM 2329 N N . PRO B 1 84 ? 14.539 -9.828 -23.281 1 62.78 84 PRO B N 1
ATOM 2330 C CA . PRO B 1 84 ? 13.109 -10.141 -23.219 1 62.78 84 PRO B CA 1
ATOM 2331 C C . PRO B 1 84 ? 12.758 -11.07 -22.062 1 62.78 84 PRO B C 1
ATOM 2333 O O . PRO B 1 84 ? 13.141 -12.234 -22.062 1 62.78 84 PRO B O 1
ATOM 2336 N N . GLU B 1 85 ? 12.766 -10.656 -20.906 1 80.25 85 GLU B N 1
ATOM 2337 C CA . GLU B 1 85 ? 12.391 -11.406 -19.719 1 80.25 85 GLU B CA 1
ATOM 2338 C C . GLU B 1 85 ? 10.891 -11.664 -19.672 1 80.25 85 GLU B C 1
ATOM 2340 O O . GLU B 1 85 ? 10.094 -10.773 -19.969 1 80.25 85 GLU B O 1
ATOM 2345 N N . THR B 1 86 ? 10.625 -13.078 -19.609 1 88.31 86 THR B N 1
ATOM 2346 C CA . THR B 1 86 ? 9.219 -13.438 -19.406 1 88.31 86 THR B CA 1
ATOM 2347 C C . THR B 1 86 ? 8.766 -13.102 -17.984 1 88.31 86 THR B C 1
ATOM 2349 O O . THR B 1 86 ? 9.594 -12.812 -17.125 1 88.31 86 THR B O 1
ATOM 2352 N N . THR B 1 87 ? 7.523 -13.156 -17.828 1 93.12 87 THR B N 1
ATOM 2353 C CA . THR B 1 87 ? 6.969 -13 -16.484 1 93.12 87 THR B CA 1
ATOM 2354 C C . THR B 1 87 ? 7.5 -14.086 -15.555 1 93.12 87 THR B C 1
ATOM 2356 O O . THR B 1 87 ? 7.812 -13.812 -14.391 1 93.12 87 THR B O 1
ATOM 2359 N N . GLU B 1 88 ? 7.652 -15.195 -16.094 1 94.12 88 GLU B N 1
ATOM 2360 C CA . GLU B 1 88 ? 8.195 -16.281 -15.289 1 94.12 88 GLU B CA 1
ATOM 2361 C C . GLU B 1 88 ? 9.602 -15.961 -14.797 1 94.12 88 GLU B C 1
ATOM 2363 O O . GLU B 1 88 ? 9.93 -16.172 -13.633 1 94.12 88 GLU B O 1
ATOM 2368 N N . ASP B 1 89 ? 10.367 -15.453 -15.711 1 93.25 89 ASP B N 1
ATOM 2369 C CA . ASP B 1 89 ? 11.734 -15.078 -15.344 1 93.25 89 ASP B CA 1
ATOM 2370 C C . ASP B 1 89 ? 11.734 -14.023 -14.242 1 93.25 89 ASP B C 1
ATOM 2372 O O . ASP B 1 89 ? 12.523 -14.102 -13.305 1 93.25 89 ASP B O 1
ATOM 2376 N N . PHE B 1 90 ? 10.914 -13.125 -14.469 1 93.56 90 PHE B N 1
ATOM 2377 C CA . PHE B 1 90 ? 10.789 -12.039 -13.508 1 93.56 90 PHE B CA 1
ATOM 2378 C C . PHE B 1 90 ? 10.406 -12.57 -12.133 1 93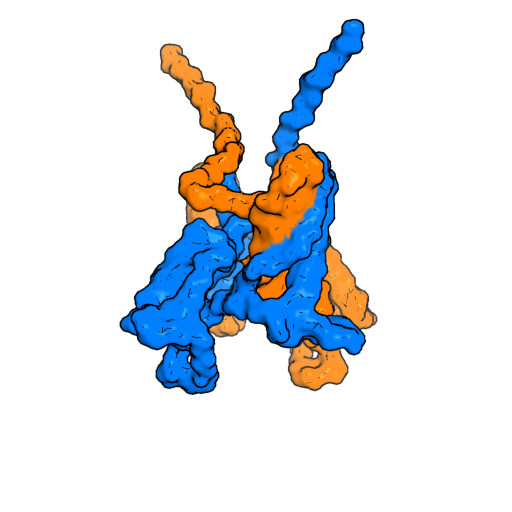.56 90 PHE B C 1
ATOM 2380 O O . PHE B 1 90 ? 11.062 -12.266 -11.133 1 93.56 90 PHE B O 1
ATOM 2387 N N . LEU B 1 91 ? 9.422 -13.414 -12.109 1 96.5 91 LEU B N 1
ATOM 2388 C CA . LEU B 1 91 ? 8.922 -13.969 -10.859 1 96.5 91 LEU B CA 1
ATOM 2389 C C . LEU B 1 91 ? 9.938 -14.914 -10.234 1 96.5 91 LEU B C 1
ATOM 2391 O O . LEU B 1 91 ? 10.047 -15 -9.008 1 96.5 91 LEU B O 1
ATOM 2395 N N . LYS B 1 92 ? 10.617 -15.562 -11.055 1 96.44 92 LYS B N 1
ATOM 2396 C CA . LYS B 1 92 ? 11.695 -16.422 -10.57 1 96.44 92 LYS B CA 1
ATOM 2397 C C . LYS B 1 92 ? 12.734 -15.602 -9.797 1 96.44 92 LYS B C 1
ATOM 2399 O O . LYS B 1 92 ? 13.148 -15.992 -8.703 1 96.44 92 LYS B O 1
ATOM 2404 N N . ARG B 1 93 ? 13.062 -14.523 -10.359 1 94.88 93 ARG B N 1
ATOM 2405 C CA . ARG B 1 93 ? 14.039 -13.664 -9.703 1 94.88 93 ARG B CA 1
ATOM 2406 C C . ARG B 1 93 ? 13.516 -13.172 -8.352 1 94.88 93 ARG B C 1
ATOM 2408 O O . ARG B 1 93 ? 14.242 -13.211 -7.355 1 94.88 93 ARG B O 1
ATOM 2415 N N . LEU B 1 94 ? 12.32 -12.781 -8.305 1 95.81 94 LEU B N 1
ATOM 2416 C CA . LEU B 1 94 ? 11.734 -12.312 -7.059 1 95.81 94 LEU B CA 1
ATOM 2417 C C . LEU B 1 94 ? 11.672 -13.438 -6.035 1 95.81 94 LEU B C 1
ATOM 2419 O O . LEU B 1 94 ? 11.977 -13.234 -4.855 1 95.81 94 LEU B O 1
ATOM 2423 N N . SER B 1 95 ? 11.305 -14.586 -6.473 1 97.88 95 SER B N 1
ATOM 2424 C CA . SER B 1 95 ? 11.172 -15.734 -5.594 1 97.88 95 SER B CA 1
ATOM 2425 C C . SER B 1 95 ? 12.516 -16.156 -5.02 1 97.88 95 SER B C 1
ATOM 2427 O O . SER B 1 95 ? 12.633 -16.453 -3.828 1 97.88 95 SER B O 1
ATOM 2429 N N . GLN B 1 96 ? 13.453 -16.172 -5.859 1 98.38 96 GLN B N 1
ATOM 2430 C CA . GLN B 1 96 ? 14.781 -16.594 -5.43 1 98.38 96 GLN B CA 1
ATOM 2431 C C . GLN B 1 96 ? 15.352 -15.648 -4.375 1 98.38 96 GLN B C 1
ATOM 2433 O O . GLN B 1 96 ? 15.922 -16.094 -3.377 1 98.38 96 GLN B O 1
ATOM 2438 N N . LYS B 1 97 ? 15.227 -14.375 -4.637 1 97.81 97 LYS B N 1
ATOM 2439 C CA . LYS B 1 97 ? 15.695 -13.414 -3.639 1 97.81 97 LYS B CA 1
ATOM 2440 C C . LYS B 1 97 ? 14.922 -13.562 -2.332 1 97.81 97 LYS B C 1
ATOM 2442 O O . LYS B 1 97 ? 15.5 -13.477 -1.247 1 97.81 97 LYS B O 1
ATOM 2447 N N . SER B 1 98 ? 13.664 -13.75 -2.398 1 97.06 98 SER B N 1
ATOM 2448 C CA . SER B 1 98 ? 12.852 -13.961 -1.209 1 97.06 98 SER B CA 1
ATOM 2449 C C . SER B 1 98 ? 13.305 -15.195 -0.438 1 97.06 98 SER B C 1
ATOM 2451 O O . SER B 1 98 ? 13.398 -15.172 0.791 1 97.06 98 SER B O 1
ATOM 2453 N N . LEU B 1 99 ? 13.547 -16.188 -1.161 1 98 99 LEU B N 1
ATOM 2454 C CA . LEU B 1 99 ? 13.969 -17.438 -0.545 1 98 99 LEU B CA 1
ATOM 2455 C C . LEU B 1 99 ? 15.336 -17.281 0.114 1 98 99 LEU B C 1
ATOM 2457 O O . LEU B 1 99 ? 15.578 -17.828 1.196 1 98 99 LEU B O 1
ATOM 2461 N N . GLU B 1 100 ? 16.234 -16.625 -0.588 1 97.94 100 GLU B N 1
ATOM 2462 C CA . GLU B 1 100 ? 17.547 -16.344 -0.015 1 97.94 100 GLU B CA 1
ATOM 2463 C C . GLU B 1 100 ? 17.422 -15.656 1.339 1 97.94 100 GLU B C 1
ATOM 2465 O O . GLU B 1 100 ? 18.078 -16.047 2.305 1 97.94 100 GLU B O 1
ATOM 2470 N N . ASP B 1 101 ? 16.609 -14.656 1.378 1 95.5 101 ASP B N 1
ATOM 2471 C CA . ASP B 1 101 ? 16.391 -13.938 2.629 1 95.5 101 ASP B CA 1
ATOM 2472 C C . ASP B 1 101 ? 15.805 -14.859 3.697 1 95.5 101 ASP B C 1
ATOM 2474 O O . ASP B 1 101 ? 16.203 -14.805 4.859 1 95.5 101 ASP B O 1
ATOM 2478 N N . TYR B 1 102 ? 14.898 -15.602 3.328 1 94.44 102 TYR B N 1
ATOM 2479 C CA . TYR B 1 102 ? 14.289 -16.562 4.246 1 94.44 102 TYR B CA 1
ATOM 2480 C C . TYR B 1 102 ? 15.328 -17.531 4.797 1 94.44 102 TYR B C 1
ATOM 2482 O O . TYR B 1 102 ? 15.383 -17.766 6.004 1 94.44 102 TYR B O 1
ATOM 2490 N N . ASN B 1 103 ? 1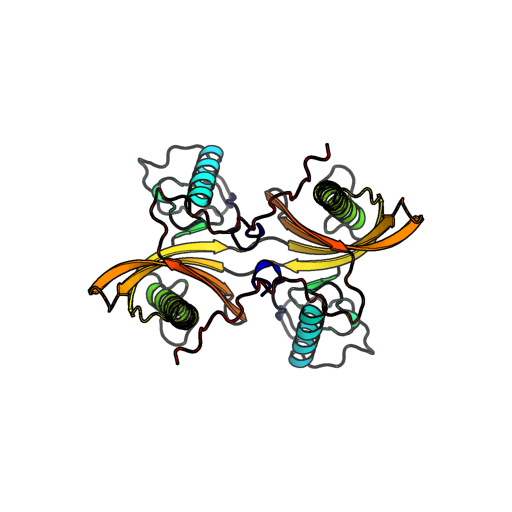6.062 -18.109 3.92 1 97.19 103 ASN B N 1
ATOM 2491 C CA . ASN B 1 103 ? 17.109 -19.047 4.328 1 97.19 103 ASN B CA 1
ATOM 2492 C C . ASN B 1 103 ? 18.078 -18.422 5.328 1 97.19 103 ASN B C 1
ATOM 2494 O O . ASN B 1 103 ? 18.469 -19.062 6.309 1 97.19 103 ASN B O 1
ATOM 2498 N N . LEU B 1 104 ? 18.453 -17.266 5.023 1 95.69 104 LEU B N 1
ATOM 2499 C CA . LEU B 1 104 ? 19.375 -16.547 5.902 1 95.69 104 LEU B CA 1
ATOM 2500 C C . LEU B 1 104 ? 18.75 -16.328 7.281 1 95.69 104 LEU B C 1
ATOM 2502 O O . LEU B 1 104 ? 19.391 -16.609 8.305 1 95.69 104 LEU B O 1
ATOM 2506 N N . ASN B 1 105 ? 17.562 -15.93 7.336 1 92.31 105 ASN B N 1
ATOM 2507 C CA . ASN B 1 105 ? 16.891 -15.578 8.586 1 92.31 105 ASN B CA 1
ATOM 2508 C C . ASN B 1 105 ? 16.547 -16.812 9.398 1 92.31 105 ASN B C 1
ATOM 2510 O O . ASN B 1 105 ? 16.609 -16.797 10.633 1 92.31 105 ASN B O 1
ATOM 2514 N N . GLU B 1 106 ? 16.156 -17.828 8.695 1 93.75 106 GLU B N 1
ATOM 2515 C CA . GLU B 1 106 ? 15.672 -19.031 9.375 1 93.75 106 GLU B CA 1
ATOM 2516 C C . GLU B 1 106 ? 16.766 -20.094 9.445 1 93.75 106 GLU B C 1
ATOM 2518 O O . GLU B 1 106 ? 16.531 -21.203 9.938 1 93.75 106 GLU B O 1
ATOM 2523 N N . LYS B 1 107 ? 17.859 -19.703 8.969 1 94.88 107 LYS B N 1
ATOM 2524 C CA . LYS B 1 107 ? 19 -20.609 8.938 1 94.88 107 LYS B CA 1
ATOM 2525 C C . LYS B 1 107 ? 18.625 -21.938 8.273 1 94.88 107 LYS B C 1
ATOM 2527 O O . LYS B 1 107 ? 18.844 -23 8.844 1 94.88 107 LYS B O 1
ATOM 2532 N N . ARG B 1 108 ? 18.078 -21.766 7.09 1 96.38 108 ARG B N 1
ATOM 2533 C CA . ARG B 1 108 ? 17.703 -22.891 6.25 1 96.38 108 ARG B CA 1
ATOM 2534 C C . ARG B 1 108 ? 18.484 -22.875 4.938 1 96.38 108 ARG B C 1
ATOM 2536 O O . ARG B 1 108 ? 19.266 -21.969 4.684 1 96.38 108 ARG B O 1
ATOM 2543 N N . LYS B 1 109 ? 18.312 -23.938 4.195 1 97.12 109 LYS B N 1
ATOM 2544 C CA . LYS B 1 109 ? 19.062 -24.047 2.945 1 97.12 109 LYS B CA 1
ATOM 2545 C C . LYS B 1 109 ? 18.156 -24.531 1.812 1 97.12 109 LYS B C 1
ATOM 2547 O O . LYS B 1 109 ? 18.578 -25.375 1.003 1 97.12 109 LYS B O 1
ATOM 2552 N N . PHE B 1 110 ? 16.953 -24.141 1.776 1 97.94 110 PHE B N 1
ATOM 2553 C CA . PHE B 1 110 ? 16.031 -24.531 0.715 1 97.94 110 PHE B CA 1
ATOM 2554 C C . PHE B 1 110 ? 16.562 -24.094 -0.646 1 97.94 110 PHE B C 1
ATOM 2556 O O . PHE B 1 110 ? 17.219 -23.047 -0.756 1 97.94 110 PHE B O 1
ATOM 2563 N N . GLU B 1 111 ? 16.266 -24.891 -1.613 1 98.31 111 GLU B N 1
ATOM 2564 C CA . GLU B 1 111 ? 16.641 -24.547 -2.982 1 98.31 111 GLU B CA 1
ATOM 2565 C C . GLU B 1 111 ? 15.406 -24.312 -3.85 1 98.31 111 GLU B C 1
ATOM 2567 O O . GLU B 1 111 ? 14.445 -25.078 -3.789 1 98.31 111 GLU B O 1
ATOM 2572 N N . PHE B 1 112 ? 15.578 -23.344 -4.656 1 98.62 112 PHE B N 1
ATOM 2573 C CA . PHE B 1 112 ? 14.477 -22.984 -5.547 1 98.62 112 PHE B CA 1
ATOM 2574 C C . PHE B 1 112 ? 14.297 -24.031 -6.633 1 98.62 112 PHE B C 1
ATOM 2576 O O . PHE B 1 112 ? 15.273 -24.531 -7.195 1 98.62 112 PHE B O 1
ATOM 2583 N N . VAL B 1 113 ? 12.992 -24.359 -6.93 1 98.44 113 VAL B N 1
ATOM 2584 C CA . VAL B 1 113 ? 12.703 -25.312 -8 1 98.44 113 VAL B CA 1
ATOM 2585 C C . VAL B 1 113 ? 12.031 -24.578 -9.164 1 98.44 113 VAL B C 1
ATOM 2587 O O . VAL B 1 113 ? 12.602 -24.469 -10.25 1 98.44 113 VAL B O 1
ATOM 2590 N N . ARG B 1 114 ? 10.797 -24.016 -8.891 1 98.25 114 ARG B N 1
ATOM 2591 C CA . ARG B 1 114 ? 10.055 -23.344 -9.945 1 98.25 114 ARG B CA 1
ATOM 2592 C C . ARG B 1 114 ? 8.945 -22.469 -9.367 1 98.25 114 ARG B C 1
ATOM 2594 O O . ARG B 1 114 ? 8.484 -22.703 -8.25 1 98.25 114 ARG B O 1
ATOM 2601 N N . VAL B 1 115 ? 8.516 -21.547 -10.227 1 98.19 115 VAL B N 1
ATOM 2602 C CA . VAL B 1 115 ? 7.289 -20.812 -9.93 1 98.19 115 VAL B CA 1
ATOM 2603 C C . VAL B 1 115 ? 6.078 -21.656 -10.32 1 98.19 115 VAL B C 1
ATOM 2605 O O . VAL B 1 115 ? 6.02 -22.203 -11.43 1 98.19 115 VAL B O 1
ATOM 2608 N N . VAL B 1 116 ? 5.145 -21.828 -9.375 1 98.31 116 VAL B N 1
ATOM 2609 C CA . VAL B 1 116 ? 3.936 -22.594 -9.656 1 98.31 116 VAL B CA 1
ATOM 2610 C C . VAL B 1 116 ? 2.85 -21.672 -10.195 1 98.31 116 VAL B C 1
ATOM 2612 O O . VAL B 1 116 ? 2.199 -21.984 -11.195 1 98.31 116 VAL B O 1
ATOM 2615 N N . LYS B 1 117 ? 2.621 -20.562 -9.57 1 97.38 117 LYS B N 1
ATOM 2616 C CA . LYS B 1 117 ? 1.623 -19.578 -9.969 1 97.38 117 LYS B CA 1
ATOM 2617 C C . LYS B 1 117 ? 1.866 -18.234 -9.273 1 97.38 117 LYS B C 1
ATOM 2619 O O . LYS B 1 117 ? 2.619 -18.172 -8.297 1 97.38 117 LYS B O 1
ATOM 2624 N N . SER B 1 118 ? 1.257 -17.25 -9.828 1 97.25 118 SER B N 1
ATOM 2625 C CA . SER B 1 118 ? 1.28 -15.938 -9.188 1 97.25 118 SER B CA 1
ATOM 2626 C C . SER B 1 118 ? 0.053 -15.109 -9.57 1 97.25 118 SER B C 1
ATOM 2628 O O . SER B 1 118 ? -0.411 -15.172 -10.711 1 97.25 118 SER B O 1
ATOM 2630 N N . ASN B 1 119 ? -0.455 -14.461 -8.562 1 96.44 119 ASN B N 1
ATOM 2631 C CA . ASN B 1 119 ? -1.36 -13.336 -8.75 1 96.44 119 ASN B CA 1
ATOM 2632 C C . ASN B 1 119 ? -0.669 -12.008 -8.453 1 96.44 119 ASN B C 1
ATOM 2634 O O . ASN B 1 119 ? 0.433 -11.984 -7.902 1 96.44 119 ASN B O 1
ATOM 2638 N N . PHE B 1 120 ? -1.299 -10.938 -8.867 1 94.44 120 PHE B N 1
ATOM 2639 C CA . PHE B 1 120 ? -0.856 -9.625 -8.43 1 94.44 120 PHE B CA 1
ATOM 2640 C C . PHE B 1 120 ? -2.037 -8.664 -8.32 1 94.44 120 PHE B C 1
ATOM 2642 O O . PHE B 1 120 ? -3.084 -8.891 -8.93 1 94.44 120 PHE B O 1
ATOM 2649 N N . HIS B 1 121 ? -1.888 -7.688 -7.48 1 92.62 121 HIS B N 1
ATOM 2650 C CA . HIS B 1 121 ? -2.865 -6.605 -7.441 1 92.62 121 HIS B CA 1
ATOM 2651 C C . HIS B 1 121 ? -2.182 -5.242 -7.418 1 92.62 121 HIS B C 1
ATOM 2653 O O . HIS B 1 121 ? -1.037 -5.125 -6.969 1 92.62 121 HIS B O 1
ATOM 2659 N N . PHE B 1 122 ? -2.879 -4.316 -7.914 1 86.56 122 PHE B N 1
ATOM 2660 C CA . PHE B 1 122 ? -2.439 -2.928 -7.867 1 86.56 122 PHE B CA 1
ATOM 2661 C C . PHE B 1 122 ? -2.594 -2.357 -6.461 1 86.56 122 PHE B C 1
ATOM 2663 O O . PHE B 1 122 ? -3.598 -2.609 -5.793 1 86.56 122 PHE B O 1
ATOM 2670 N N . SER B 1 123 ? -1.477 -1.786 -6.047 1 78.88 123 SER B N 1
ATOM 2671 C CA . SER B 1 123 ? -1.641 -0.95 -4.859 1 78.88 123 SER B CA 1
ATOM 2672 C C . SER B 1 123 ? -2.334 0.365 -5.203 1 78.88 123 SER B C 1
ATOM 2674 O O . SER B 1 123 ? -2.008 1.001 -6.207 1 78.88 123 SER B O 1
ATOM 2676 N N . ALA B 1 124 ? -3.346 0.68 -4.457 1 76.94 124 ALA B N 1
ATOM 2677 C CA . ALA B 1 124 ? -4.125 1.876 -4.773 1 76.94 124 ALA B CA 1
ATOM 2678 C C . ALA B 1 124 ? -4.477 2.65 -3.506 1 76.94 124 ALA B C 1
ATOM 2680 O O . ALA B 1 124 ? -4.371 2.121 -2.396 1 76.94 124 ALA B O 1
ATOM 2681 N N . GLY B 1 125 ? -4.777 3.914 -3.84 1 83.56 125 GLY B N 1
ATOM 2682 C CA . GLY B 1 125 ? -5.27 4.762 -2.766 1 83.56 125 GLY B CA 1
ATOM 2683 C C . GLY B 1 125 ? -4.258 5.797 -2.309 1 83.56 125 GLY B C 1
ATOM 2684 O O . GLY B 1 125 ? -3.17 5.898 -2.881 1 83.56 125 GLY B O 1
ATOM 2685 N N . LEU B 1 126 ? -4.766 6.52 -1.332 1 89.56 126 LEU B N 1
ATOM 2686 C CA . LEU B 1 126 ? -3.971 7.578 -0.72 1 89.56 126 LEU B CA 1
ATOM 2687 C C . LEU B 1 126 ? -3.713 7.281 0.753 1 89.56 126 LEU B C 1
ATOM 2689 O O . LEU B 1 126 ? -4.605 6.812 1.462 1 89.56 126 LEU B O 1
ATOM 2693 N N . MET B 1 127 ? -2.494 7.43 1.062 1 91 127 MET B N 1
ATOM 2694 C CA . MET B 1 127 ? -2.133 7.414 2.479 1 91 127 MET B CA 1
ATOM 2695 C C . MET B 1 127 ? -2.07 8.828 3.039 1 91 127 MET B C 1
ATOM 2697 O O . MET B 1 127 ? -1.202 9.617 2.656 1 91 127 MET B O 1
ATOM 2701 N N . PHE B 1 128 ? -2.979 9.078 3.973 1 93.94 128 PHE B N 1
ATOM 2702 C CA . PHE B 1 128 ? -2.953 10.375 4.645 1 93.94 128 PHE B CA 1
ATOM 2703 C C . PHE B 1 128 ? -2.156 10.297 5.941 1 93.94 128 PHE B C 1
ATOM 2705 O O . PHE B 1 128 ? -2.322 9.359 6.723 1 93.94 128 PHE B O 1
ATOM 2712 N N . LEU B 1 129 ? -1.278 11.203 6.07 1 96.25 129 LEU B N 1
ATOM 2713 C CA . LEU B 1 129 ? -0.504 11.43 7.285 1 96.25 129 LEU B CA 1
ATOM 2714 C C . LEU B 1 129 ? -0.959 12.703 7.996 1 96.25 129 LEU B C 1
ATOM 2716 O O . LEU B 1 129 ? -0.588 13.805 7.594 1 96.25 129 LEU B O 1
ATOM 2720 N N . ILE B 1 130 ? -1.719 12.523 9.055 1 97.81 130 ILE B N 1
ATOM 2721 C CA . ILE B 1 130 ? -2.451 13.641 9.641 1 97.81 130 ILE B CA 1
ATOM 2722 C C . ILE B 1 130 ? -1.871 13.969 11.016 1 97.81 130 ILE B C 1
ATOM 2724 O O . ILE B 1 130 ? -1.673 13.078 11.844 1 97.81 130 ILE B O 1
ATOM 2728 N N . THR B 1 131 ? -1.519 15.148 11.195 1 98.19 131 THR B N 1
ATOM 2729 C CA . THR B 1 131 ? -1.213 15.672 12.523 1 98.19 131 THR B CA 1
ATOM 2730 C C . THR B 1 131 ? -2.365 16.516 13.047 1 98.19 131 THR B C 1
ATOM 2732 O O . THR B 1 131 ? -2.842 17.422 12.359 1 98.19 131 THR B O 1
ATOM 2735 N N . PHE B 1 132 ? -2.807 16.188 14.227 1 98.56 132 PHE B N 1
ATOM 2736 C CA . PHE B 1 132 ? -3.922 16.922 14.812 1 98.56 132 PHE B CA 1
ATOM 2737 C C . PHE B 1 132 ? -3.725 17.094 16.312 1 98.56 132 PHE B C 1
ATOM 2739 O O . PHE B 1 132 ? -2.793 16.531 16.891 1 98.56 132 PHE B O 1
ATOM 2746 N N . GLU B 1 133 ? -4.539 17.938 16.891 1 98.5 133 GLU B N 1
ATOM 2747 C CA . GLU B 1 133 ? -4.453 18.234 18.312 1 98.5 133 GLU B CA 1
ATOM 2748 C C . GLU B 1 133 ? -5.641 17.641 19.078 1 98.5 133 GLU B C 1
ATOM 2750 O O . GLU B 1 133 ? -6.762 17.641 18.578 1 98.5 133 GLU B O 1
ATOM 2755 N N . VAL B 1 134 ? -5.324 17.25 20.25 1 98.25 134 VAL B N 1
ATOM 2756 C CA . VAL B 1 134 ? -6.359 16.75 21.156 1 98.25 134 VAL B CA 1
ATOM 2757 C C . VAL B 1 134 ? -6.23 17.422 22.516 1 98.25 134 VAL B C 1
ATOM 2759 O O . VAL B 1 134 ? -5.191 18.016 22.828 1 98.25 134 VAL B O 1
ATOM 2762 N N . ILE B 1 135 ? -7.289 17.391 23.25 1 97.62 135 ILE B N 1
ATOM 2763 C CA . ILE B 1 135 ? -7.238 17.828 24.656 1 97.62 135 ILE B CA 1
ATOM 2764 C C . ILE B 1 135 ? -7.398 16.609 25.562 1 97.62 135 ILE B C 1
ATOM 2766 O O . ILE B 1 135 ? -8.266 15.773 25.344 1 97.62 135 ILE B O 1
ATOM 2770 N N . ASP B 1 136 ? -6.484 16.547 26.453 1 93.5 136 ASP B N 1
ATOM 2771 C CA . ASP B 1 136 ? -6.574 15.547 27.516 1 93.5 136 ASP B CA 1
ATOM 2772 C C . ASP B 1 136 ? -7.43 16.047 28.672 1 93.5 136 ASP B C 1
ATOM 2774 O O . ASP B 1 136 ? -7.07 17.016 29.344 1 93.5 136 ASP B O 1
ATOM 2778 N N . PRO B 1 137 ? -8.508 15.344 28.922 1 93.25 137 PRO B N 1
ATOM 2779 C CA . PRO B 1 137 ? -9.375 15.844 30 1 93.25 137 PRO B CA 1
ATOM 2780 C C . PRO B 1 137 ? -8.734 15.742 31.375 1 93.25 137 PRO B C 1
ATOM 2782 O O . PRO B 1 137 ? -9.148 16.438 32.312 1 93.25 137 PRO B O 1
ATOM 2785 N N . TYR B 1 138 ? -7.855 14.836 31.516 1 92.5 138 TYR B N 1
ATOM 2786 C CA . TYR B 1 138 ? -7.23 14.648 32.812 1 92.5 138 TYR B CA 1
ATOM 2787 C C . TYR B 1 138 ? -6.383 15.859 33.219 1 92.5 138 TYR B C 1
ATOM 2789 O O . TYR B 1 138 ? -6.379 16.281 34.375 1 92.5 138 TYR B O 1
ATOM 2797 N N . ASP B 1 139 ? -5.586 16.5 32.312 1 93.19 139 ASP B N 1
ATOM 2798 C CA . ASP B 1 139 ? -4.715 17.609 32.656 1 93.19 139 ASP B CA 1
ATOM 2799 C C . ASP B 1 139 ? -5.098 18.875 31.859 1 93.19 139 ASP B C 1
ATOM 2801 O O . ASP B 1 139 ? -4.473 19.922 32.031 1 93.19 139 ASP B O 1
ATOM 2805 N N . SER B 1 140 ? -6.016 18.812 31.016 1 94.31 140 SER B N 1
ATOM 2806 C CA . SER B 1 140 ? -6.566 19.922 30.234 1 94.31 140 SER B CA 1
ATOM 2807 C C . SER B 1 140 ? -5.523 20.516 29.297 1 94.31 140 SER B C 1
ATOM 2809 O O . SER B 1 140 ? -5.562 21.703 29 1 94.31 140 SER B O 1
ATOM 2811 N N . GLU B 1 141 ? -4.539 19.734 28.938 1 95.56 141 GLU B N 1
ATOM 2812 C CA . GLU B 1 141 ? -3.496 20.203 28.016 1 95.56 141 GLU B CA 1
ATOM 2813 C C . GLU B 1 141 ? -3.766 19.719 26.594 1 95.56 141 GLU B C 1
ATOM 2815 O O . GLU B 1 141 ? -4.305 18.641 26.391 1 95.56 141 GLU B O 1
ATOM 2820 N N . ILE B 1 142 ? -3.402 20.625 25.688 1 96.75 142 ILE B N 1
ATOM 2821 C CA . ILE B 1 142 ? -3.453 20.266 24.266 1 96.75 142 ILE B CA 1
ATOM 2822 C C . ILE B 1 142 ? -2.209 19.453 23.906 1 96.75 142 ILE B C 1
ATOM 2824 O O . ILE B 1 142 ? -1.089 19.828 24.25 1 96.75 142 ILE B O 1
ATOM 2828 N N . LYS B 1 143 ? -2.447 18.312 23.25 1 96.19 143 LYS B N 1
ATOM 2829 C CA . LYS B 1 143 ? -1.364 17.406 22.859 1 96.19 143 LYS B CA 1
ATOM 2830 C C . LYS B 1 143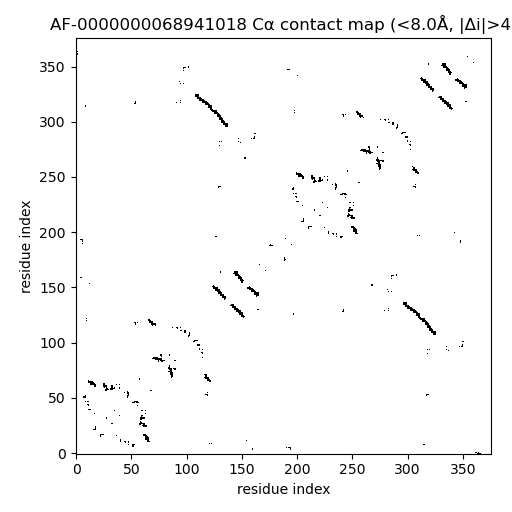 ? -1.45 17.062 21.375 1 96.19 143 LYS B C 1
ATOM 2832 O O . LYS B 1 143 ? -2.543 16.875 20.828 1 96.19 143 LYS B O 1
ATOM 2837 N N . PRO B 1 144 ? -0.273 16.984 20.734 1 97.38 144 PRO B N 1
ATOM 2838 C CA . PRO B 1 144 ? -0.271 16.594 19.328 1 97.38 144 PRO B CA 1
ATOM 2839 C C . PRO B 1 144 ? -0.423 15.094 19.125 1 97.38 144 PRO B C 1
ATOM 2841 O O . PRO B 1 144 ? 0.17 14.305 19.875 1 97.38 144 PRO B O 1
ATOM 2844 N N . PHE B 1 145 ? -1.208 14.734 18.188 1 97.62 145 PHE B N 1
ATOM 2845 C CA . PHE B 1 145 ? -1.434 13.352 17.766 1 97.62 145 PHE B CA 1
ATOM 2846 C C . PHE B 1 145 ? -1.165 13.188 16.281 1 97.62 145 PHE B C 1
ATOM 2848 O O . PHE B 1 145 ? -1.157 14.164 15.531 1 97.62 145 PHE B O 1
ATOM 2855 N N . GLN B 1 146 ? -0.924 11.945 15.922 1 96.5 146 GLN B N 1
ATOM 2856 C CA . GLN B 1 146 ? -0.726 11.562 14.531 1 96.5 146 GLN B CA 1
ATOM 2857 C C . GLN B 1 146 ? -1.583 10.359 14.156 1 96.5 146 GLN B C 1
ATOM 2859 O O . GLN B 1 146 ? -1.739 9.43 14.953 1 96.5 146 GLN B O 1
ATOM 2864 N N . ALA B 1 147 ? -2.129 10.43 12.977 1 96.25 147 ALA B N 1
ATOM 2865 C CA . ALA B 1 147 ? -2.855 9.289 12.438 1 96.25 147 ALA B CA 1
ATOM 2866 C C . ALA B 1 147 ? -2.447 9.016 10.992 1 96.25 147 ALA B C 1
ATOM 2868 O O . ALA B 1 147 ? -2.174 9.945 10.227 1 96.25 147 ALA B O 1
ATOM 2869 N N . ARG B 1 148 ? -2.418 7.789 10.641 1 93.62 148 ARG B N 1
ATOM 2870 C CA . ARG B 1 148 ? -2.283 7.34 9.258 1 93.62 148 ARG B CA 1
ATOM 2871 C C . ARG B 1 148 ? -3.561 6.656 8.781 1 93.62 148 ARG B C 1
ATOM 2873 O O . ARG B 1 148 ? -4.07 5.75 9.445 1 93.62 148 ARG B O 1
ATOM 2880 N N . VAL B 1 149 ? -4.031 7.172 7.684 1 91.75 149 VAL B N 1
ATOM 2881 C CA . VAL B 1 149 ? -5.266 6.613 7.141 1 91.75 149 VAL B CA 1
ATOM 2882 C C . VAL B 1 149 ? -5.102 6.363 5.645 1 91.75 149 VAL B C 1
ATOM 2884 O O . VAL B 1 149 ? -4.742 7.27 4.891 1 91.75 149 VAL B O 1
ATOM 2887 N N . ARG B 1 150 ? -5.309 5.207 5.25 1 89.06 150 ARG B N 1
ATOM 2888 C CA . ARG B 1 150 ? -5.367 4.871 3.83 1 89.06 150 ARG B CA 1
ATOM 2889 C C . ARG B 1 150 ? -6.789 5.008 3.297 1 89.06 150 ARG B C 1
ATOM 2891 O O . ARG B 1 150 ? -7.746 4.582 3.945 1 89.06 150 ARG B O 1
ATOM 2898 N N . TYR B 1 151 ? -6.867 5.645 2.139 1 88.25 151 TYR B N 1
ATOM 2899 C CA . TYR B 1 151 ? -8.188 5.988 1.613 1 88.25 151 TYR B CA 1
ATOM 2900 C C . TYR B 1 151 ? -8.234 5.809 0.101 1 88.25 151 TYR B C 1
ATOM 2902 O O . TYR B 1 151 ? -7.309 6.211 -0.609 1 88.25 151 TYR B O 1
ATOM 2910 N N . LEU B 1 152 ? -9.227 5.121 -0.346 1 85.12 152 LEU B N 1
ATOM 2911 C CA . LEU B 1 152 ? -9.602 5.078 -1.755 1 85.12 152 LEU B CA 1
ATOM 2912 C C . LEU B 1 152 ? -11.086 5.383 -1.931 1 85.12 152 LEU B C 1
ATOM 2914 O O . LEU B 1 152 ? -11.945 4.66 -1.413 1 85.12 152 LEU B O 1
ATOM 2918 N N . ASN B 1 153 ? -11.32 6.402 -2.676 1 82.88 153 ASN B N 1
ATOM 2919 C CA . ASN B 1 153 ? -12.688 6.898 -2.812 1 82.88 153 ASN B CA 1
ATOM 2920 C C . ASN B 1 153 ? -13.641 5.797 -3.256 1 82.88 153 ASN B C 1
ATOM 2922 O O . ASN B 1 153 ? -13.352 5.062 -4.203 1 82.88 153 ASN B O 1
ATOM 2926 N N . ASP B 1 154 ? -14.781 5.68 -2.467 1 78.44 154 ASP B N 1
ATOM 2927 C CA . ASP B 1 154 ? -15.891 4.777 -2.752 1 78.44 154 ASP B CA 1
ATOM 2928 C C . ASP B 1 154 ? -15.438 3.318 -2.73 1 78.44 154 ASP B C 1
ATOM 2930 O O . ASP B 1 154 ? -16.031 2.471 -3.406 1 78.44 154 ASP B O 1
ATOM 2934 N N . THR B 1 155 ? -14.367 3.105 -2.064 1 82.38 155 THR B N 1
ATOM 2935 C CA . THR B 1 155 ? -13.852 1.743 -2.016 1 82.38 155 THR B CA 1
ATOM 2936 C C . THR B 1 155 ? -13.531 1.339 -0.58 1 82.38 155 THR B C 1
ATOM 2938 O O . THR B 1 155 ? -14.219 0.506 0.007 1 82.38 155 THR B O 1
ATOM 2941 N N . PHE B 1 156 ? -12.484 1.992 0.006 1 79.88 156 PHE B N 1
ATOM 2942 C CA . PHE B 1 156 ? -12.203 1.626 1.389 1 79.88 156 PHE B CA 1
ATOM 2943 C C . PHE B 1 156 ? -11.586 2.797 2.143 1 79.88 156 PHE B C 1
ATOM 2945 O O . PHE B 1 156 ? -11.047 3.721 1.532 1 79.88 156 PHE B O 1
ATOM 2952 N N . THR B 1 157 ? -11.789 2.738 3.457 1 86.94 157 THR B N 1
ATOM 2953 C CA . THR B 1 157 ? -11.039 3.52 4.43 1 86.94 157 THR B CA 1
ATOM 2954 C C . THR B 1 157 ? -10.406 2.611 5.48 1 86.94 157 THR B C 1
ATOM 2956 O O . THR B 1 157 ? -11.102 1.832 6.137 1 86.94 157 THR B O 1
ATOM 2959 N N . GLU B 1 158 ? -9.125 2.686 5.477 1 84.56 158 GLU B N 1
ATOM 2960 C CA . GLU B 1 158 ? -8.383 1.891 6.449 1 84.56 158 GLU B CA 1
ATOM 2961 C C . GLU B 1 158 ? -7.656 2.783 7.457 1 84.56 158 GLU B C 1
ATOM 2963 O O . GLU B 1 158 ? -6.762 3.547 7.086 1 84.56 158 GLU B O 1
ATOM 2968 N N . TYR B 1 159 ? -8.047 2.66 8.711 1 90.12 159 TYR B N 1
ATOM 2969 C CA . TYR B 1 159 ? -7.398 3.398 9.789 1 90.12 159 TYR B CA 1
ATOM 2970 C C . TYR B 1 159 ? -6.191 2.637 10.328 1 90.12 159 TYR B C 1
ATOM 2972 O O . TYR B 1 159 ? -6.34 1.707 11.125 1 90.12 159 TYR B O 1
ATOM 2980 N N . VAL B 1 160 ? -5.039 3.057 9.922 1 86.62 160 VAL B N 1
ATOM 2981 C CA . VAL B 1 160 ? -3.812 2.289 10.109 1 86.62 160 VAL B CA 1
ATOM 2982 C C . VAL B 1 160 ? -3.324 2.424 11.547 1 86.62 160 VAL B C 1
ATOM 2984 O O . VAL B 1 160 ? -3.061 1.423 12.219 1 86.62 160 VAL B O 1
ATOM 2987 N N . PHE B 1 161 ? -3.139 3.668 11.953 1 87.06 161 PHE B N 1
ATOM 2988 C CA . PHE B 1 161 ? -2.824 3.865 13.367 1 87.06 161 PHE B CA 1
ATOM 2989 C C . PHE B 1 161 ? -3.219 5.266 13.82 1 87.06 161 PHE B C 1
ATOM 2991 O O . PHE B 1 161 ? -3.508 6.133 12.992 1 87.06 161 PHE B O 1
ATOM 2998 N N . CYS B 1 162 ? -3.221 5.414 15.039 1 94.94 162 CYS B N 1
ATOM 2999 C CA . CYS B 1 162 ? -3.344 6.68 15.758 1 94.94 162 CYS B CA 1
ATOM 3000 C C . CYS B 1 162 ? -2.465 6.691 17 1 94.94 162 CYS B C 1
ATOM 3002 O O . CYS B 1 162 ? -2.443 5.723 17.766 1 94.94 162 CYS B O 1
ATOM 3004 N N . ARG B 1 163 ? -1.697 7.789 17.125 1 93.88 163 ARG B N 1
ATOM 3005 C CA . ARG B 1 163 ? -0.757 7.816 18.234 1 93.88 163 ARG B CA 1
ATOM 3006 C C . ARG B 1 163 ? -0.46 9.25 18.672 1 93.88 163 ARG B C 1
ATOM 3008 O O . ARG B 1 163 ? -0.616 10.188 17.875 1 93.88 163 ARG B O 1
ATOM 3015 N N . PRO B 1 164 ? 0.002 9.367 20 1 95.31 164 PRO B N 1
ATOM 3016 C CA . PRO B 1 164 ? 0.647 10.641 20.297 1 95.31 164 PRO B CA 1
ATOM 3017 C C . PRO B 1 164 ? 1.853 10.922 19.406 1 95.31 164 PRO B C 1
ATOM 3019 O O . PRO B 1 164 ? 2.59 10 19.047 1 95.31 164 PRO B O 1
ATOM 3022 N N . LYS B 1 165 ? 1.968 12.188 19.031 1 94.81 165 LYS B N 1
ATOM 3023 C CA . LYS B 1 165 ? 3.154 12.523 18.25 1 94.81 165 LYS B CA 1
ATOM 3024 C C . LYS B 1 165 ? 4.43 12.234 19.031 1 94.81 165 LYS B C 1
ATOM 30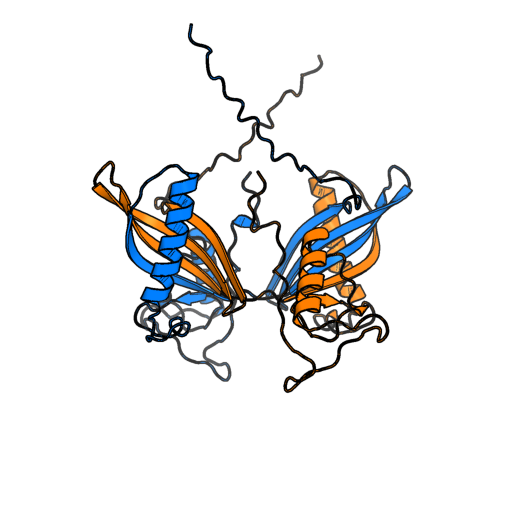26 O O . LYS B 1 165 ? 4.57 12.672 20.172 1 94.81 165 LYS B O 1
ATOM 3031 N N . PRO B 1 166 ? 5.285 11.469 18.406 1 86.75 166 PRO B N 1
ATOM 3032 C CA . PRO B 1 166 ? 6.527 11.18 19.125 1 86.75 166 PRO B CA 1
ATOM 3033 C C . PRO B 1 166 ? 7.379 12.422 19.375 1 86.75 166 PRO B C 1
ATOM 3035 O O . PRO B 1 166 ? 7.359 13.352 18.562 1 86.75 166 PRO B O 1
ATOM 3038 N N . ASN B 1 167 ? 7.848 12.719 20.672 1 65.12 167 ASN B N 1
ATOM 3039 C CA . ASN B 1 167 ? 8.711 13.844 21.016 1 65.12 167 ASN B CA 1
ATOM 3040 C C . ASN B 1 167 ? 9.906 13.938 20.062 1 65.12 167 ASN B C 1
ATOM 3042 O O . ASN B 1 167 ? 10.398 12.914 19.578 1 65.12 167 ASN B O 1
ATOM 3046 N N . ALA B 1 168 ? 10.125 15 19.531 1 46.75 168 ALA B N 1
ATOM 3047 C CA . ALA B 1 168 ? 11.336 15.336 18.781 1 46.75 168 ALA B CA 1
ATOM 3048 C C . ALA B 1 168 ? 12.586 14.898 19.531 1 46.75 168 ALA B C 1
ATOM 3050 O O . ALA B 1 168 ? 12.711 15.133 20.734 1 46.75 168 ALA B O 1
ATOM 3051 N N . GLY B 1 169 ? 13.383 13.727 19.328 1 43.62 169 GLY B N 1
ATOM 3052 C CA . GLY B 1 169 ? 14.578 13.148 19.922 1 43.62 169 GLY B CA 1
ATOM 3053 C C . GLY B 1 169 ? 14.352 11.773 20.516 1 43.62 169 GLY B C 1
ATOM 3054 O O . GLY B 1 169 ? 15.289 11.125 20.984 1 43.62 169 GLY B O 1
ATOM 3055 N N . VAL B 1 170 ? 13.297 11.5 21.203 1 35.25 170 VAL B N 1
ATOM 3056 C CA . VAL B 1 170 ? 13.148 10.219 21.891 1 35.25 170 VAL B CA 1
ATOM 3057 C C . VAL B 1 170 ? 12.875 9.117 20.859 1 35.25 170 VAL B C 1
ATOM 3059 O O . VAL B 1 170 ? 11.953 9.227 20.062 1 35.25 170 VAL B O 1
ATOM 3062 N N . GLU B 1 171 ? 13.93 8.398 20.688 1 35.66 171 GLU B N 1
ATOM 3063 C CA . GLU B 1 171 ? 13.906 7.141 19.938 1 35.66 171 GLU B CA 1
ATOM 3064 C C . GLU B 1 171 ? 12.742 6.254 20.375 1 35.66 171 GLU B C 1
ATOM 3066 O O . GLU B 1 171 ? 12.531 6.059 21.578 1 35.66 171 GLU B O 1
ATOM 3071 N N . TYR B 1 172 ? 11.789 6.383 20.047 1 31.61 172 TYR B N 1
ATOM 3072 C CA . TYR B 1 172 ? 10.773 5.406 20.422 1 31.61 172 TYR B CA 1
ATOM 3073 C C . TYR B 1 172 ? 11.289 3.984 20.234 1 31.61 172 TYR B C 1
ATOM 3075 O O . TYR B 1 172 ? 11.617 3.57 19.125 1 31.61 172 TYR B O 1
ATOM 3083 N N . PHE B 1 173 ? 12.141 3.541 21.453 1 28.12 173 PHE B N 1
ATOM 3084 C CA . PHE B 1 173 ? 12.43 2.125 21.656 1 28.12 173 PHE B CA 1
ATOM 3085 C C . PHE B 1 173 ? 11.141 1.33 21.812 1 28.12 173 PHE B C 1
ATOM 3087 O O . PHE B 1 173 ? 10.539 1.312 22.891 1 28.12 173 PHE B O 1
ATOM 3094 N N . GLY B 1 174 ? 10.195 1.668 21.375 1 27 174 GLY B N 1
ATOM 3095 C CA . GLY B 1 174 ? 9.133 0.709 21.641 1 27 174 GLY B CA 1
ATOM 3096 C C . GLY B 1 174 ? 9.617 -0.73 21.625 1 27 174 GLY B C 1
ATOM 3097 O O . GLY B 1 174 ? 10.547 -1.076 20.891 1 27 174 GLY B O 1
ATOM 3098 N N . ASN B 1 175 ? 9.461 -1.294 22.891 1 27.92 175 ASN B N 1
ATOM 3099 C CA . ASN B 1 175 ? 9.758 -2.576 23.516 1 27.92 175 ASN B CA 1
ATOM 3100 C C . ASN B 1 175 ? 9.547 -3.738 22.547 1 27.92 175 ASN B C 1
ATOM 3102 O O . ASN B 1 175 ? 9.258 -4.859 22.969 1 27.92 175 ASN B O 1
ATOM 3106 N N . ALA B 1 176 ? 9.656 -3.639 21.453 1 26.33 176 ALA B N 1
ATOM 3107 C CA . ALA B 1 176 ? 9.578 -5.012 20.953 1 26.33 176 ALA B CA 1
ATOM 3108 C C . ALA B 1 176 ? 10.836 -5.793 21.312 1 26.33 176 ALA B C 1
ATOM 3110 O O . ALA B 1 176 ? 11.664 -6.09 20.438 1 26.33 176 ALA B O 1
ATOM 3111 N N . LYS B 1 177 ? 11.727 -5.332 22.297 1 24.97 177 LYS B N 1
ATOM 3112 C CA . LYS B 1 177 ? 12.758 -6.289 22.656 1 24.97 177 LYS B CA 1
ATOM 3113 C C . LYS B 1 177 ? 12.156 -7.516 23.344 1 24.97 177 LYS B C 1
ATOM 3115 O O . LYS B 1 177 ? 11.805 -7.469 24.516 1 24.97 177 LYS B O 1
ATOM 3120 N N . THR B 1 178 ? 11.359 -8.289 22.812 1 25.25 178 THR B N 1
ATOM 3121 C CA . THR B 1 178 ? 11.281 -9.547 23.562 1 25.25 178 THR B CA 1
ATOM 3122 C C . THR B 1 178 ? 12.672 -10.133 23.766 1 25.25 178 THR B C 1
ATOM 3124 O O . THR B 1 178 ? 13.555 -9.984 22.922 1 25.25 178 THR B O 1
ATOM 3127 N N . ASP B 1 179 ? 13.008 -10.477 25.031 1 22.8 179 ASP B N 1
ATOM 3128 C CA . ASP B 1 179 ? 14.008 -11.211 25.812 1 22.8 179 ASP B CA 1
ATOM 3129 C C . ASP B 1 179 ? 14.422 -12.492 25.094 1 22.8 179 ASP B C 1
ATOM 3131 O O . ASP B 1 179 ? 13.711 -13.492 25.141 1 22.8 179 ASP B O 1
ATOM 3135 N N . VAL B 1 180 ? 14.773 -12.539 23.938 1 23.61 180 VAL B N 1
ATOM 3136 C CA . VAL B 1 180 ? 15.43 -13.781 23.547 1 23.61 180 VAL B CA 1
ATOM 3137 C C . VAL B 1 180 ? 16.734 -13.93 24.328 1 23.61 180 VAL B C 1
ATOM 3139 O O . VAL B 1 180 ? 17.766 -13.352 23.938 1 23.61 180 VAL B O 1
ATOM 3142 N N . GLU B 1 181 ? 16.844 -13.414 25.531 1 20.52 181 GLU B N 1
ATOM 3143 C CA . GLU B 1 181 ? 18.125 -13.766 26.156 1 20.52 181 GLU B CA 1
ATOM 3144 C C . GLU B 1 181 ? 18.406 -15.266 26.031 1 20.52 181 GLU B C 1
ATOM 3146 O O . GLU B 1 181 ? 17.484 -16.047 25.797 1 20.52 181 GLU B O 1
ATOM 3151 N N . LYS B 1 182 ? 19.594 -15.719 26.797 1 25.42 182 LYS B N 1
ATOM 3152 C CA . LYS B 1 182 ? 20.875 -16.406 27.047 1 25.42 182 LYS B CA 1
ATOM 3153 C C . LYS B 1 182 ? 20.641 -17.766 27.688 1 25.42 182 LYS B C 1
ATOM 3155 O O . LYS B 1 182 ? 21.578 -18.375 28.219 1 25.42 182 LYS B O 1
ATOM 3160 N N . GLY B 1 183 ? 19.562 -18.469 27.719 1 22.14 183 GLY B N 1
ATOM 3161 C CA . GLY B 1 183 ? 19.891 -19.672 28.453 1 22.14 183 GLY B CA 1
ATOM 3162 C C . GLY B 1 183 ? 20.938 -20.531 27.766 1 22.14 183 GLY B C 1
ATOM 3163 O O . GLY B 1 183 ? 20.594 -21.531 27.125 1 22.14 183 GLY B O 1
ATOM 3164 N N . PHE B 1 184 ? 21.875 -19.938 26.906 1 20.69 184 PHE B N 1
ATOM 3165 C CA . PHE B 1 184 ? 22.969 -20.844 26.625 1 20.69 184 PHE B CA 1
ATOM 3166 C C . PHE B 1 184 ? 23.688 -21.234 27.922 1 20.69 184 PHE B C 1
ATOM 3168 O O . PHE B 1 184 ? 24.25 -20.375 28.609 1 20.69 184 PHE B O 1
ATOM 3175 N N . LYS B 1 185 ? 23.141 -22.312 28.703 1 23.95 185 LYS B N 1
ATOM 3176 C CA . LYS B 1 185 ? 24 -23.047 29.641 1 23.95 185 LYS B CA 1
ATOM 3177 C C . LYS B 1 185 ? 25.344 -23.375 29.016 1 23.95 185 LYS B C 1
ATOM 3179 O O . LYS B 1 185 ? 25.422 -23.766 27.859 1 23.95 185 LYS B O 1
ATOM 3184 N N . LYS B 1 186 ? 26.344 -22.797 29.578 1 22.56 186 LYS B N 1
ATOM 3185 C CA . LYS B 1 186 ? 27.734 -23.203 29.609 1 22.56 186 LYS B CA 1
ATOM 3186 C C . LYS B 1 186 ? 27.875 -24.688 29.969 1 22.56 186 LYS B C 1
ATOM 3188 O O . LYS B 1 186 ? 27.484 -25.094 31.062 1 22.56 186 LYS B O 1
ATOM 3193 N N . GLN B 1 187 ? 27.656 -25.688 29.156 1 19.92 187 GLN B N 1
ATOM 3194 C CA . GLN B 1 187 ? 28.25 -26.953 29.562 1 19.92 187 GLN B CA 1
ATOM 3195 C C . GLN B 1 187 ? 29.734 -26.797 29.859 1 19.92 187 GLN B C 1
ATOM 3197 O O . GLN B 1 187 ? 30.5 -26.312 29.031 1 19.92 187 GLN B O 1
ATOM 3202 N N . ARG B 1 188 ? 29.969 -26.797 31.25 1 18.75 188 ARG B N 1
ATOM 3203 C CA . ARG B 1 188 ? 31.188 -27.484 31.672 1 18.75 188 ARG B CA 1
ATOM 3204 C C . ARG B 1 188 ? 31.109 -28.969 31.375 1 18.75 188 ARG B C 1
ATOM 3206 O O . ARG B 1 188 ? 30.047 -29.578 31.453 1 18.75 188 ARG B O 1
#

Foldseek 3Di:
DPQPPVQADDAKDFDFDPPDPPDDWDDAAPVQQPDDPVVQSVQQRVQCVVVVLFDDHCNNDRTDIQKDWQDQQDQPPQPPDPDSGGNQNVVQVVVQVVVVVVCVVVVHDDDDDGDPTDMDGDDDFDKDWDKDWDADPVVRDIFIKIWIWTDDPPTDIDTNDIGTDDDPPDPCPPPPPDPPPDPPDPDD/DPQPPVQADDAKDFDFDPVDPPDDWDDAAPVQQPDDPVVQSVQQRVQCVVVRLFDDHCNNDRTDIQKDWQDQQDQPPQPVDPDSGGNQNVVQVVVQVVVVVVCVVVVHDDDDDGDPTDMDGDDDFDKDWDKDWDADPVVRDIFIKIWIWTDDPPGDIDTRDIGTDDPDPDPCPPPPPDPPDDPPPDDD

Organism: Brassica napus (NCBI:txid3708)

Solvent-accessible surface area (backbone atoms only — not comparable to full-atom values): 21704 Å² total; per-residue (Å²): 92,77,72,67,64,72,67,54,62,78,78,69,46,84,74,38,42,81,87,41,86,85,52,70,81,59,78,52,38,78,90,56,38,76,63,52,73,65,53,40,49,52,51,48,36,51,30,29,68,76,45,64,46,55,58,69,74,55,38,42,33,64,51,41,47,47,59,42,79,50,57,48,87,35,56,86,63,7,71,87,52,97,54,87,28,29,24,42,52,44,50,44,52,54,48,49,54,36,47,54,52,40,20,64,76,67,71,49,71,65,37,83,71,47,74,76,49,34,25,33,28,60,45,71,37,34,38,35,29,37,34,28,35,27,34,35,74,88,78,70,43,79,42,57,28,31,35,35,34,37,40,33,89,99,73,50,76,44,78,73,46,54,41,71,52,74,58,99,79,60,71,78,71,69,80,30,74,72,80,76,73,77,84,70,74,79,76,128,95,82,68,69,69,62,73,48,65,78,77,69,47,84,75,39,41,80,87,40,87,84,52,70,80,60,77,55,38,81,90,56,38,78,65,53,73,67,52,39,50,54,51,48,37,50,30,28,70,74,45,67,47,56,55,68,73,54,38,42,34,66,53,42,46,47,60,42,80,51,58,48,87,35,55,84,60,7,62,84,50,95,53,91,28,32,23,41,54,44,50,42,53,55,49,49,54,35,47,51,52,41,20,64,75,66,70,50,71,67,38,82,71,48,75,74,49,35,25,33,29,59,43,70,36,33,37,35,29,36,33,29,35,27,33,33,75,89,76,68,43,79,42,57,28,34,34,35,35,39,38,32,90,99,72,48,77,44,79,72,46,55,41,71,50,76,60,90,82,62,72,80,71,69,71,35,68,73,79,75,73,67,86,70,74,76,82,127